Protein AF-A0A662GXI6-F1 (afdb_monomer_lite)

Radius of gyration: 17.38 Å; chains: 1; bounding box: 38×50×48 Å

Structure (mmCIF, N/CA/C/O backbone):
data_AF-A0A662GXI6-F1
#
_entry.id   AF-A0A662GXI6-F1
#
loop_
_atom_site.group_PDB
_atom_site.id
_atom_site.type_symbol
_atom_site.label_atom_id
_atom_site.label_alt_id
_atom_site.label_comp_id
_atom_site.label_asym_id
_atom_site.label_entity_id
_atom_site.label_seq_id
_atom_site.pdbx_PDB_ins_code
_atom_site.Cartn_x
_atom_site.Cartn_y
_atom_site.Cartn_z
_atom_site.occupancy
_atom_site.B_iso_or_equiv
_atom_site.auth_seq_id
_atom_site.auth_comp_id
_atom_site.auth_asym_id
_atom_site.auth_atom_id
_atom_site.pdbx_PDB_model_num
ATOM 1 N N . MET A 1 1 ? 0.742 -37.923 -9.100 1.00 36.75 1 MET A N 1
ATOM 2 C CA . MET A 1 1 ? 0.454 -36.661 -9.820 1.00 36.75 1 MET A CA 1
ATOM 3 C C . MET A 1 1 ? -1.038 -36.400 -9.732 1.00 36.75 1 MET A C 1
ATOM 5 O O . MET A 1 1 ? -1.792 -37.352 -9.875 1.00 36.75 1 MET A O 1
ATOM 9 N N . LYS A 1 2 ? -1.463 -35.164 -9.454 1.00 28.69 2 LYS A N 1
ATOM 10 C CA . LYS A 1 2 ? -2.879 -34.780 -9.460 1.00 28.69 2 LYS A CA 1
ATOM 11 C C . LYS A 1 2 ? -3.080 -33.801 -10.606 1.00 28.69 2 LYS A C 1
ATOM 13 O O . LYS A 1 2 ? -2.481 -32.731 -10.595 1.00 28.69 2 LYS A O 1
ATOM 18 N N . ILE A 1 3 ? -3.882 -34.195 -11.585 1.00 38.66 3 ILE A N 1
ATOM 19 C CA . ILE A 1 3 ? -4.388 -33.275 -12.597 1.00 38.66 3 ILE A CA 1
ATOM 20 C C . ILE A 1 3 ? -5.530 -32.513 -11.926 1.00 38.66 3 ILE A C 1
ATOM 22 O O . ILE A 1 3 ? -6.421 -33.114 -11.327 1.00 38.66 3 ILE A O 1
ATOM 26 N N . VAL A 1 4 ? -5.442 -31.192 -11.939 1.00 53.88 4 VAL A N 1
ATOM 27 C CA . VAL A 1 4 ? -6.491 -30.283 -11.478 1.00 53.88 4 VAL A CA 1
ATOM 28 C C . VAL A 1 4 ? -6.917 -29.462 -12.680 1.00 53.88 4 VAL A C 1
ATOM 30 O O . VAL A 1 4 ? -6.064 -28.961 -13.411 1.00 53.88 4 VAL A O 1
ATOM 33 N N . GLU A 1 5 ? -8.225 -29.360 -12.895 1.00 48.16 5 GLU A N 1
ATOM 34 C CA . GLU A 1 5 ? -8.786 -28.498 -13.930 1.00 48.16 5 GLU A CA 1
ATOM 35 C C . GLU A 1 5 ? -8.407 -27.043 -13.647 1.00 48.16 5 GLU A C 1
ATOM 37 O O . GLU A 1 5 ? -8.438 -26.583 -12.501 1.00 48.16 5 GLU A O 1
ATOM 42 N N . ALA A 1 6 ? -8.019 -26.321 -14.697 1.00 52.50 6 ALA A N 1
ATOM 43 C CA . ALA A 1 6 ? -7.728 -24.903 -14.596 1.00 52.50 6 ALA A CA 1
ATOM 44 C C . ALA A 1 6 ? -9.023 -24.158 -14.244 1.00 52.50 6 ALA A C 1
ATOM 46 O O . ALA A 1 6 ? -9.896 -23.970 -15.088 1.00 52.50 6 ALA A O 1
ATOM 47 N N . SER A 1 7 ? -9.161 -23.723 -12.993 1.00 48.72 7 SER A N 1
ATOM 48 C CA . SER A 1 7 ? -10.227 -22.800 -12.621 1.00 48.72 7 SER A CA 1
ATOM 49 C C . SER A 1 7 ? -9.911 -21.429 -13.216 1.00 48.72 7 SER A C 1
ATOM 51 O O . SER A 1 7 ? -8.858 -20.859 -12.913 1.00 48.72 7 SER A O 1
ATOM 53 N N . PHE A 1 8 ? -10.825 -20.882 -14.020 1.00 45.66 8 PHE A N 1
ATOM 54 C CA . PHE A 1 8 ? -10.818 -19.468 -14.398 1.00 45.66 8 PHE A CA 1
ATOM 55 C C . PHE A 1 8 ? -11.081 -18.618 -13.144 1.00 45.66 8 PHE A C 1
ATOM 57 O O . PHE A 1 8 ? -12.187 -18.156 -12.878 1.00 45.66 8 PHE A O 1
ATOM 64 N N . GLU A 1 9 ? -10.050 -18.416 -12.330 1.00 56.94 9 GLU A N 1
ATOM 65 C CA . GLU A 1 9 ? -9.987 -17.227 -11.494 1.00 56.94 9 GLU A CA 1
ATOM 66 C C . GLU A 1 9 ? -9.780 -16.061 -12.464 1.00 56.94 9 GLU A C 1
ATOM 68 O O . GLU A 1 9 ? -8.855 -16.112 -13.274 1.00 56.94 9 GLU A O 1
ATOM 73 N N . GLY A 1 10 ? -10.670 -15.063 -12.447 1.00 60.47 10 GLY A N 1
ATOM 74 C CA . GLY A 1 10 ? -10.634 -13.940 -13.390 1.00 60.47 10 GLY A CA 1
ATOM 75 C C . GLY A 1 10 ? -9.242 -13.312 -13.553 1.00 60.47 10 GLY A C 1
ATOM 76 O O . GLY A 1 10 ? -8.356 -13.478 -12.712 1.00 60.47 10 GLY A O 1
ATOM 77 N N . THR A 1 11 ? -9.037 -12.572 -14.641 1.00 73.62 11 THR A N 1
ATOM 78 C CA . THR A 1 11 ? -7.744 -11.966 -14.978 1.00 73.62 11 THR A CA 1
ATOM 79 C C . THR A 1 11 ? -7.191 -11.156 -13.803 1.00 73.62 11 THR A C 1
ATOM 81 O O . THR A 1 11 ? -7.820 -10.220 -13.304 1.00 73.62 11 THR A O 1
ATOM 84 N N . VAL A 1 12 ? -6.007 -11.550 -13.324 1.00 84.94 12 VAL A N 1
ATOM 85 C CA . VAL A 1 12 ? -5.316 -10.860 -12.231 1.00 84.94 12 VAL A CA 1
ATOM 86 C C . VAL A 1 12 ? -4.946 -9.471 -12.724 1.00 84.94 12 VAL A C 1
ATOM 88 O O . VAL A 1 12 ? -4.143 -9.330 -13.636 1.00 84.94 12 VAL A O 1
ATOM 91 N N . HIS A 1 13 ? -5.531 -8.442 -12.121 1.00 89.69 13 HIS A N 1
ATOM 92 C CA . HIS A 1 13 ? -5.307 -7.063 -12.540 1.00 89.69 13 HIS A CA 1
ATOM 93 C C . HIS A 1 13 ? -4.000 -6.505 -11.992 1.00 89.69 13 HIS A C 1
ATOM 95 O O . HIS A 1 13 ? -3.340 -5.717 -12.657 1.00 89.69 13 HIS A O 1
ATOM 101 N N . ALA A 1 14 ? -3.637 -6.886 -10.765 1.00 93.12 14 ALA A N 1
ATOM 102 C CA . ALA A 1 14 ? -2.419 -6.421 -10.115 1.00 93.12 14 ALA A CA 1
ATOM 103 C C . ALA A 1 14 ? -1.958 -7.357 -8.996 1.00 93.12 14 ALA A C 1
ATOM 105 O O . ALA A 1 14 ? -2.759 -8.077 -8.387 1.00 93.12 14 ALA A O 1
ATOM 106 N N . TYR A 1 15 ? -0.672 -7.271 -8.663 1.00 94.69 15 TYR A N 1
ATOM 107 C CA . TYR A 1 15 ? -0.141 -7.825 -7.423 1.00 94.69 15 TYR A CA 1
ATOM 108 C C . TYR A 1 15 ? 0.008 -6.762 -6.345 1.00 94.69 15 TYR A C 1
ATOM 110 O 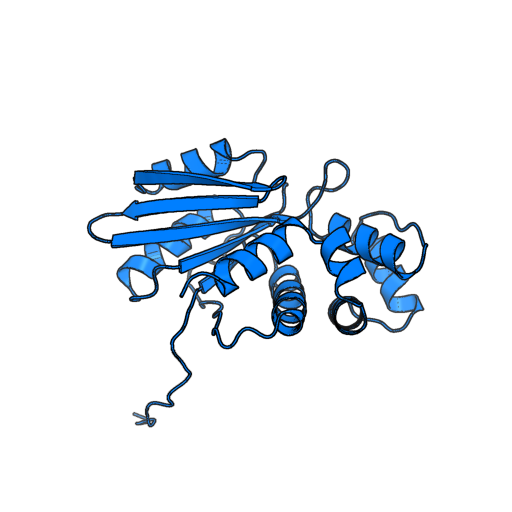O . TYR A 1 15 ? 0.593 -5.713 -6.577 1.00 94.69 15 TYR A O 1
ATOM 118 N N . MET A 1 16 ? -0.474 -7.051 -5.139 1.00 94.69 16 MET A N 1
ATOM 119 C CA . MET A 1 16 ? -0.185 -6.248 -3.958 1.00 94.69 16 MET A CA 1
ATOM 120 C C . MET A 1 16 ? 0.950 -6.879 -3.161 1.00 94.69 16 MET A C 1
ATOM 122 O O . MET A 1 16 ? 0.871 -8.030 -2.731 1.00 94.69 16 MET A O 1
ATOM 126 N N . LEU A 1 17 ? 1.976 -6.079 -2.920 1.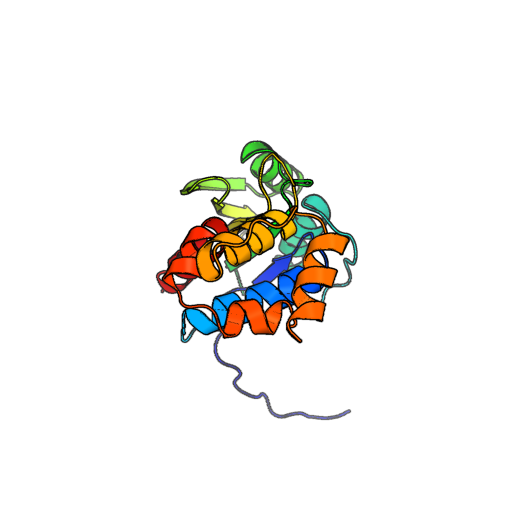00 94.75 17 LEU A N 1
ATOM 127 C CA . LEU A 1 17 ? 3.105 -6.380 -2.065 1.00 94.75 17 LEU A CA 1
ATOM 128 C C . LEU A 1 17 ? 3.077 -5.448 -0.857 1.00 94.75 17 LEU A C 1
ATOM 130 O O . LEU A 1 17 ? 2.605 -4.310 -0.931 1.00 94.75 17 LEU A O 1
ATOM 134 N N . THR A 1 18 ? 3.608 -5.924 0.264 1.00 92.94 18 THR A N 1
ATOM 135 C CA . THR A 1 18 ? 3.824 -5.071 1.426 1.00 92.94 18 THR A CA 1
ATOM 136 C C . THR A 1 18 ? 5.251 -5.185 1.923 1.00 92.94 18 THR A C 1
ATOM 138 O O . THR A 1 18 ? 5.789 -6.285 2.015 1.00 92.94 18 THR A O 1
ATOM 141 N N . GLY A 1 19 ? 5.833 -4.040 2.278 1.00 86.88 19 GLY A N 1
ATOM 142 C CA . GLY A 1 19 ? 7.075 -3.997 3.042 1.00 86.88 19 GLY A CA 1
ATOM 143 C C . GLY A 1 19 ? 6.863 -4.310 4.524 1.00 86.88 19 GLY A C 1
ATOM 144 O O . GLY A 1 19 ? 7.834 -4.364 5.263 1.00 86.88 19 GLY A O 1
ATOM 145 N N . ASN A 1 20 ? 5.623 -4.524 4.965 1.00 88.31 20 ASN A N 1
ATOM 146 C CA . ASN A 1 20 ? 5.258 -4.596 6.373 1.00 88.31 20 ASN A CA 1
ATOM 147 C C . ASN A 1 20 ? 4.788 -6.013 6.759 1.00 88.31 20 ASN A C 1
ATOM 149 O O . ASN A 1 20 ? 5.077 -7.018 6.107 1.00 88.31 20 ASN A O 1
ATOM 153 N N . GLY A 1 21 ? 4.084 -6.122 7.887 1.00 84.75 21 GLY A N 1
ATOM 154 C CA . GLY A 1 21 ? 3.592 -7.394 8.404 1.00 84.75 21 GLY A CA 1
ATOM 155 C C . GLY A 1 21 ? 2.241 -7.840 7.818 1.00 84.75 21 GLY A C 1
ATOM 156 O O . GLY A 1 21 ? 1.543 -7.090 7.140 1.00 84.75 21 GLY A O 1
ATOM 157 N N . PRO A 1 22 ? 1.763 -9.045 8.190 1.00 86.38 22 PRO A N 1
ATOM 158 C CA . PRO A 1 22 ? 0.446 -9.563 7.789 1.00 86.38 22 PRO A CA 1
ATOM 159 C C . PRO A 1 22 ? -0.763 -8.714 8.223 1.00 86.38 22 PRO A C 1
ATOM 161 O O . PRO A 1 22 ? -1.907 -9.019 7.881 1.00 86.38 22 PRO A O 1
ATOM 164 N N . ARG A 1 23 ? -0.558 -7.695 9.062 1.00 89.19 23 ARG A N 1
ATOM 165 C CA . ARG A 1 23 ? -1.615 -6.783 9.509 1.00 89.19 23 ARG A CA 1
ATOM 166 C C . ARG A 1 23 ? -2.055 -5.857 8.375 1.00 89.19 23 ARG A C 1
ATOM 168 O O . ARG A 1 23 ? -3.250 -5.779 8.109 1.00 89.19 23 ARG A O 1
ATOM 175 N N . ASP A 1 24 ? -1.106 -5.257 7.673 1.00 90.19 24 ASP A N 1
ATOM 176 C CA . ASP A 1 24 ? -1.318 -4.351 6.544 1.00 90.19 24 ASP A CA 1
ATOM 177 C C . ASP A 1 24 ? -2.098 -5.031 5.425 1.00 90.19 24 ASP A C 1
ATOM 179 O O . ASP A 1 24 ? -3.089 -4.495 4.938 1.00 90.19 24 ASP A O 1
ATOM 183 N N . ILE A 1 25 ? -1.739 -6.279 5.114 1.00 91.44 25 ILE A N 1
ATOM 184 C CA . ILE A 1 25 ? -2.477 -7.123 4.168 1.00 91.44 25 ILE A CA 1
ATOM 185 C C . ILE A 1 25 ? -3.954 -7.242 4.561 1.00 91.44 25 ILE A C 1
ATOM 187 O O . ILE A 1 25 ? -4.836 -7.078 3.721 1.00 91.44 25 ILE A O 1
ATOM 191 N N . ARG A 1 26 ? -4.242 -7.549 5.832 1.00 92.44 26 ARG A N 1
ATOM 192 C CA . ARG A 1 26 ? -5.623 -7.722 6.312 1.00 92.44 26 ARG A CA 1
ATOM 193 C C . ARG A 1 26 ? -6.409 -6.415 6.246 1.00 92.44 26 ARG A C 1
ATOM 195 O O . ARG A 1 26 ? -7.564 -6.432 5.838 1.00 92.44 26 ARG A O 1
ATOM 202 N N . ILE A 1 27 ? -5.774 -5.297 6.589 1.00 93.88 27 ILE A N 1
ATOM 203 C CA . ILE A 1 27 ? -6.365 -3.958 6.490 1.00 93.88 27 ILE A CA 1
ATOM 204 C C . ILE A 1 27 ? -6.664 -3.608 5.029 1.00 93.88 27 ILE A C 1
ATOM 206 O O . ILE A 1 27 ? -7.785 -3.215 4.713 1.00 93.88 27 ILE A O 1
ATOM 210 N N . MET A 1 28 ? -5.706 -3.823 4.128 1.00 93.56 28 MET A N 1
ATOM 211 C CA . MET A 1 28 ? -5.866 -3.549 2.702 1.00 93.56 28 MET A CA 1
ATOM 212 C C . MET A 1 28 ? -6.953 -4.393 2.046 1.00 93.56 28 MET A C 1
ATOM 214 O O . MET A 1 28 ? -7.698 -3.866 1.226 1.00 93.56 28 MET A O 1
ATOM 218 N N . LYS A 1 29 ? -7.107 -5.663 2.439 1.00 92.38 29 LYS A N 1
ATOM 219 C CA . LYS A 1 29 ? -8.217 -6.510 1.972 1.00 92.38 29 LYS A CA 1
ATOM 220 C C . LYS A 1 29 ? -9.582 -5.903 2.315 1.00 92.38 29 LYS A C 1
ATOM 222 O O . LYS A 1 29 ? -10.458 -5.841 1.456 1.00 92.38 29 LYS A O 1
ATOM 227 N N . GLU A 1 30 ? -9.756 -5.422 3.546 1.00 93.81 30 GLU A N 1
ATOM 228 C CA . GLU A 1 30 ? -11.013 -4.790 3.973 1.00 93.81 30 GLU A CA 1
ATOM 229 C C . GLU A 1 30 ? -11.209 -3.393 3.368 1.00 93.81 30 GLU A C 1
ATOM 231 O O . GLU A 1 30 ? -12.342 -2.982 3.133 1.00 93.81 30 GLU A O 1
ATOM 236 N N . LEU A 1 31 ? -10.130 -2.651 3.093 1.00 94.06 31 LEU A N 1
ATOM 237 C CA . LEU A 1 31 ? -10.221 -1.393 2.352 1.00 94.06 31 LEU A CA 1
ATOM 238 C C . LEU A 1 31 ? -10.652 -1.650 0.906 1.00 94.06 31 LEU A C 1
ATOM 240 O O . LEU A 1 31 ? -11.609 -1.036 0.448 1.00 94.06 31 LEU A O 1
ATOM 244 N N . ALA A 1 32 ? -10.003 -2.579 0.203 1.00 92.06 32 ALA A N 1
ATOM 245 C CA . ALA A 1 32 ? -10.307 -2.904 -1.187 1.00 92.06 32 ALA A CA 1
ATOM 246 C C . ALA A 1 32 ? -11.760 -3.373 -1.367 1.00 92.06 32 ALA A C 1
ATOM 248 O O . ALA A 1 32 ? -12.457 -2.879 -2.256 1.00 92.06 32 ALA A O 1
ATOM 249 N N . SER A 1 33 ? -12.272 -4.221 -0.466 1.00 89.81 33 SER A N 1
ATOM 250 C CA . SER A 1 33 ? -13.659 -4.709 -0.534 1.00 89.81 33 SER A CA 1
ATOM 251 C C . SER A 1 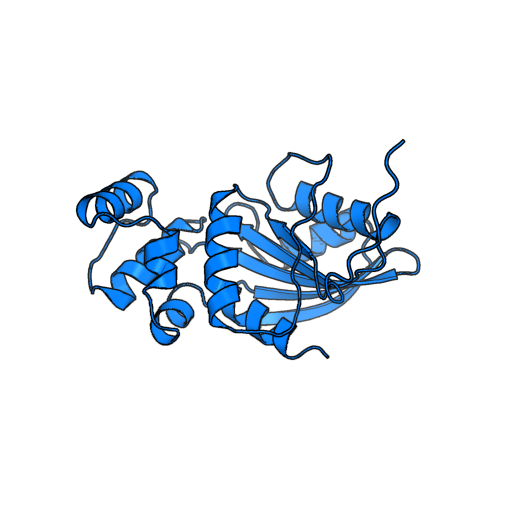33 ? -14.707 -3.586 -0.487 1.00 89.81 33 SER A C 1
ATOM 253 O O . SER A 1 33 ? -15.801 -3.728 -1.032 1.00 89.81 33 SER A O 1
ATOM 255 N N . LYS A 1 34 ? -14.378 -2.421 0.091 1.00 89.31 34 LYS A N 1
ATOM 256 C CA . LYS A 1 34 ? -15.272 -1.251 0.125 1.00 89.31 34 LYS A CA 1
ATOM 257 C C . LYS A 1 34 ? -15.398 -0.523 -1.202 1.00 89.31 34 LYS A C 1
ATOM 259 O O . LYS A 1 34 ? -16.349 0.247 -1.356 1.00 89.31 34 LYS A O 1
ATOM 264 N N . TYR A 1 35 ? -14.483 -0.743 -2.138 1.00 81.25 35 TYR A N 1
ATOM 265 C CA . TYR A 1 35 ? -14.437 -0.046 -3.423 1.00 81.25 35 TYR A CA 1
ATOM 266 C C . TYR A 1 35 ? -14.804 -0.955 -4.604 1.00 81.25 35 TYR A C 1
ATOM 268 O O . TYR A 1 35 ? -14.498 -0.582 -5.728 1.00 81.25 35 TYR A O 1
ATOM 276 N N . ASN A 1 36 ? -15.454 -2.103 -4.330 1.00 62.41 36 ASN A N 1
ATOM 277 C CA . ASN A 1 36 ? -16.100 -3.048 -5.261 1.00 62.41 36 ASN A CA 1
ATOM 278 C C . ASN A 1 36 ? -15.652 -2.916 -6.725 1.00 62.41 36 ASN A C 1
ATOM 280 O O . ASN A 1 36 ? -16.400 -2.451 -7.582 1.00 62.41 36 ASN A O 1
ATOM 284 N N . HIS A 1 37 ? -14.397 -3.265 -6.978 1.00 67.12 37 HIS A N 1
ATOM 285 C CA . HIS A 1 37 ? -13.820 -3.288 -8.310 1.00 67.12 37 HIS A CA 1
ATOM 286 C C . HIS A 1 37 ? -13.922 -4.722 -8.812 1.00 67.12 37 HIS A C 1
ATOM 288 O O . HIS A 1 37 ? -13.481 -5.639 -8.124 1.00 67.12 37 HIS A O 1
ATOM 294 N N . ASN A 1 38 ? -14.427 -4.922 -10.031 1.00 75.94 38 ASN A N 1
ATOM 295 C CA . ASN A 1 38 ? -14.426 -6.218 -10.731 1.00 75.94 38 ASN A CA 1
ATOM 296 C C . ASN A 1 38 ? -12.997 -6.704 -11.083 1.00 75.94 38 ASN A C 1
ATOM 298 O O . ASN A 1 38 ? -12.806 -7.492 -12.002 1.00 75.94 38 ASN A O 1
ATOM 302 N N . LYS A 1 39 ? -11.975 -6.194 -10.385 1.00 84.19 39 LYS A N 1
ATOM 303 C CA . LYS A 1 39 ? -10.552 -6.375 -10.650 1.00 84.19 39 LYS A CA 1
ATOM 304 C C . LYS A 1 39 ? -9.944 -7.225 -9.550 1.00 84.19 39 LYS A C 1
ATOM 306 O O . LYS A 1 39 ? -10.066 -6.905 -8.367 1.00 84.19 39 LYS A O 1
ATOM 311 N N . LEU A 1 40 ? -9.251 -8.286 -9.945 1.00 88.75 40 LEU A N 1
ATOM 312 C CA . LEU A 1 40 ? -8.623 -9.204 -9.007 1.00 88.75 40 LEU A CA 1
ATOM 313 C C . LEU A 1 40 ? -7.229 -8.702 -8.610 1.00 88.75 40 LEU A C 1
ATOM 315 O O . LEU A 1 40 ? -6.320 -8.660 -9.437 1.00 88.75 40 LEU A O 1
ATOM 319 N N . ILE A 1 41 ? -7.045 -8.357 -7.333 1.00 90.94 41 ILE A N 1
ATOM 320 C CA . ILE A 1 41 ? -5.730 -8.051 -6.750 1.00 90.94 41 ILE A CA 1
ATOM 321 C C . ILE A 1 41 ? -5.242 -9.287 -5.991 1.00 90.94 41 ILE A C 1
ATOM 323 O O . ILE A 1 41 ? -5.873 -9.716 -5.022 1.00 90.94 41 ILE A O 1
ATOM 327 N N . LYS A 1 42 ? -4.108 -9.858 -6.406 1.00 91.56 42 LYS A N 1
ATOM 328 C CA . LYS A 1 42 ? -3.497 -11.019 -5.738 1.00 91.56 42 LYS A CA 1
ATOM 329 C C . LYS A 1 42 ? -2.327 -10.598 -4.853 1.00 91.56 42 LYS A C 1
ATOM 331 O O . LYS A 1 42 ? -1.662 -9.603 -5.109 1.00 91.56 42 LYS A O 1
ATOM 336 N N . ILE A 1 43 ? -2.059 -11.377 -3.812 1.00 91.38 43 ILE A N 1
ATOM 337 C CA . ILE A 1 43 ? -0.865 -11.224 -2.973 1.00 91.38 43 ILE A CA 1
ATOM 338 C C . ILE A 1 43 ? 0.022 -12.428 -3.273 1.00 91.38 43 ILE A C 1
ATOM 340 O O . ILE A 1 43 ? -0.370 -13.545 -2.921 1.00 91.38 43 ILE A O 1
ATOM 344 N N . PRO A 1 44 ? 1.155 -12.247 -3.965 1.00 88.88 44 PRO A N 1
ATOM 345 C CA . PRO A 1 44 ? 1.997 -13.363 -4.356 1.00 88.88 44 PRO A CA 1
ATOM 346 C C . PRO A 1 44 ? 2.691 -13.967 -3.132 1.00 88.88 44 PRO A C 1
ATOM 348 O O . PRO A 1 44 ? 3.060 -13.263 -2.191 1.00 88.88 44 PRO A O 1
ATOM 351 N N . GLN A 1 45 ? 2.886 -15.284 -3.158 1.00 83.62 45 GLN A N 1
ATOM 352 C CA . GLN A 1 45 ? 3.780 -15.966 -2.228 1.00 83.62 45 GLN A CA 1
ATOM 353 C C . GLN A 1 45 ? 5.165 -16.020 -2.859 1.00 83.62 45 GLN A C 1
ATOM 355 O O . GLN A 1 45 ? 5.323 -16.551 -3.956 1.00 83.62 45 GLN A O 1
ATOM 360 N N . THR A 1 46 ? 6.161 -15.449 -2.187 1.00 80.06 46 THR A N 1
ATOM 361 C CA . THR A 1 46 ? 7.522 -15.354 -2.720 1.00 80.06 46 THR A CA 1
ATOM 362 C C . THR A 1 46 ? 8.527 -15.902 -1.707 1.00 80.06 46 THR A C 1
ATOM 364 O O . THR A 1 46 ? 8.248 -15.925 -0.503 1.00 80.06 46 THR A O 1
ATOM 367 N N . PRO A 1 47 ? 9.701 -16.380 -2.161 1.00 76.62 47 PRO A N 1
ATOM 368 C CA . PRO A 1 47 ? 10.739 -16.873 -1.255 1.00 76.62 47 PRO A CA 1
ATOM 369 C C . PRO A 1 47 ? 11.380 -15.749 -0.420 1.00 76.62 47 PRO A C 1
ATOM 371 O O . PRO A 1 47 ? 12.050 -16.028 0.572 1.00 76.62 47 PRO A O 1
ATOM 374 N N . ILE A 1 48 ? 11.172 -14.483 -0.799 1.00 82.31 48 ILE A N 1
ATOM 375 C CA . ILE A 1 48 ? 11.709 -13.308 -0.110 1.00 82.31 48 ILE A CA 1
ATOM 376 C C . ILE A 1 48 ? 10.820 -13.008 1.102 1.00 82.31 48 ILE A C 1
ATOM 378 O O . ILE A 1 48 ? 9.684 -12.565 0.958 1.00 82.31 48 ILE A O 1
ATOM 382 N N . LYS A 1 49 ? 11.341 -13.263 2.308 1.00 79.75 49 LYS A N 1
ATOM 383 C CA . LYS A 1 49 ? 10.606 -13.087 3.579 1.00 79.75 49 LYS A CA 1
ATOM 384 C C . LYS A 1 49 ? 10.942 -11.790 4.323 1.00 79.75 49 LYS A C 1
ATOM 386 O O . LYS A 1 49 ? 10.344 -11.508 5.361 1.00 79.75 49 LYS A O 1
ATOM 391 N N . GLU A 1 50 ? 11.917 -11.036 3.825 1.00 86.12 50 GLU A N 1
ATOM 392 C CA . GLU A 1 50 ? 12.370 -9.782 4.424 1.00 86.12 50 GLU A CA 1
ATOM 393 C C . GLU A 1 50 ? 11.349 -8.651 4.232 1.00 86.12 50 GLU A C 1
ATOM 395 O O . GLU A 1 50 ? 10.541 -8.664 3.304 1.00 86.12 50 GLU A O 1
ATOM 400 N N . ARG A 1 51 ? 11.400 -7.661 5.127 1.00 88.69 51 ARG A N 1
ATOM 401 C CA . ARG A 1 51 ? 10.496 -6.504 5.167 1.00 88.69 51 ARG A CA 1
ATOM 402 C C . ARG A 1 51 ? 11.208 -5.224 4.741 1.00 88.69 51 ARG A C 1
ATOM 404 O O . ARG A 1 51 ? 12.426 -5.116 4.843 1.00 88.69 51 ARG A O 1
ATOM 411 N N . GLY A 1 52 ? 10.433 -4.249 4.288 1.00 92.94 52 GLY A N 1
ATOM 412 C CA . GLY A 1 52 ? 10.897 -2.937 3.855 1.00 92.94 52 GLY A CA 1
ATOM 413 C C . GLY A 1 52 ? 10.917 -2.752 2.338 1.00 92.94 52 GLY A C 1
ATOM 414 O O . GLY A 1 52 ? 10.508 -3.615 1.557 1.00 92.94 52 GLY A O 1
ATOM 415 N N . LEU A 1 53 ? 11.392 -1.580 1.915 1.00 94.75 53 LEU A N 1
ATOM 416 C CA . LEU A 1 53 ? 11.304 -1.128 0.525 1.00 94.75 53 LEU A CA 1
ATOM 417 C C . LEU A 1 53 ? 12.178 -1.975 -0.409 1.00 94.75 53 LEU A C 1
ATOM 419 O O . LEU A 1 53 ? 11.714 -2.432 -1.451 1.00 94.75 53 LEU A O 1
ATOM 423 N N . GLN A 1 54 ? 13.427 -2.219 -0.006 1.00 95.00 54 GLN A N 1
ATOM 424 C CA . GLN A 1 54 ? 14.420 -2.946 -0.801 1.00 95.00 54 GLN A CA 1
ATOM 425 C C . GLN A 1 54 ? 13.987 -4.400 -1.088 1.00 95.00 54 GLN A C 1
ATOM 427 O O . GLN A 1 54 ? 13.922 -4.759 -2.267 1.00 95.00 54 GLN A O 1
ATOM 432 N N . PRO A 1 55 ? 13.606 -5.230 -0.089 1.00 94.38 55 PRO A N 1
ATOM 433 C CA . PRO A 1 55 ? 13.089 -6.573 -0.364 1.00 94.38 55 PRO A CA 1
ATOM 434 C C . PRO A 1 55 ? 11.823 -6.575 -1.216 1.00 94.38 55 PRO A C 1
ATOM 436 O O . PRO A 1 55 ? 11.627 -7.469 -2.043 1.00 94.38 55 PRO A O 1
ATOM 439 N N . THR A 1 56 ? 10.968 -5.562 -1.052 1.00 94.56 56 THR A N 1
ATOM 440 C CA . THR A 1 56 ? 9.726 -5.498 -1.818 1.00 94.56 56 THR A CA 1
ATOM 441 C C . THR A 1 56 ? 9.978 -5.187 -3.291 1.00 94.56 56 THR A C 1
ATOM 443 O O . THR A 1 56 ? 9.415 -5.849 -4.158 1.00 94.56 56 THR A O 1
ATOM 446 N N . ILE A 1 57 ? 10.882 -4.256 -3.601 1.00 95.62 57 ILE A N 1
ATOM 447 C CA . ILE A 1 57 ? 11.277 -3.968 -4.988 1.00 95.62 57 ILE A CA 1
ATOM 448 C C . ILE A 1 57 ? 12.027 -5.154 -5.611 1.00 95.62 57 ILE A C 1
ATOM 450 O O . ILE A 1 57 ? 11.748 -5.517 -6.753 1.00 95.62 57 ILE A O 1
ATOM 454 N N . LYS A 1 58 ? 12.883 -5.844 -4.844 1.00 94.75 58 LYS A N 1
ATOM 455 C CA . LYS A 1 58 ? 13.489 -7.116 -5.274 1.00 94.75 58 LYS A CA 1
ATOM 456 C C . LYS A 1 58 ? 12.423 -8.162 -5.623 1.00 94.75 58 LYS A C 1
ATOM 458 O O . LYS A 1 58 ? 12.586 -8.923 -6.572 1.00 94.75 58 LYS A O 1
ATOM 463 N N . THR A 1 59 ? 11.320 -8.181 -4.876 1.00 94.19 59 THR A N 1
ATOM 464 C CA . THR A 1 59 ? 10.181 -9.065 -5.148 1.00 94.19 59 THR A CA 1
ATOM 465 C C . THR A 1 59 ? 9.469 -8.698 -6.449 1.00 94.19 59 THR A C 1
ATOM 467 O O . THR A 1 59 ? 9.117 -9.601 -7.199 1.00 94.19 59 THR A O 1
ATOM 470 N N . ILE A 1 60 ? 9.309 -7.407 -6.764 1.00 95.06 60 ILE A N 1
ATOM 471 C CA . ILE A 1 60 ? 8.784 -6.966 -8.070 1.00 95.06 60 ILE A CA 1
ATOM 472 C C . ILE A 1 60 ? 9.688 -7.480 -9.194 1.00 95.06 60 ILE A C 1
ATOM 474 O O . ILE A 1 60 ? 9.196 -8.127 -10.112 1.00 95.06 60 ILE A O 1
ATOM 478 N N . ALA A 1 61 ? 11.005 -7.270 -9.085 1.00 93.50 61 ALA A N 1
ATOM 479 C CA . ALA A 1 61 ? 11.965 -7.752 -10.078 1.00 93.50 61 ALA A CA 1
ATOM 480 C C . ALA A 1 61 ? 11.884 -9.277 -10.273 1.00 93.50 61 ALA A C 1
ATOM 482 O O . ALA A 1 61 ? 11.823 -9.739 -11.405 1.00 93.50 61 ALA A O 1
ATOM 483 N N . TYR A 1 62 ? 11.800 -10.047 -9.182 1.00 92.56 62 TYR A N 1
ATOM 484 C CA . TYR A 1 62 ? 11.629 -11.503 -9.240 1.00 92.56 62 TYR A CA 1
ATOM 485 C C . TYR A 1 62 ? 10.324 -11.928 -9.928 1.00 92.56 62 TYR A C 1
ATOM 487 O O . TYR A 1 62 ? 10.302 -12.914 -10.660 1.00 92.56 62 TYR A O 1
ATOM 495 N N . LEU A 1 63 ? 9.223 -11.216 -9.672 1.00 92.38 63 LEU A N 1
ATOM 496 C CA . LEU A 1 63 ? 7.919 -11.552 -10.242 1.00 92.38 63 LEU A CA 1
ATOM 497 C C . LEU A 1 63 ? 7.863 -11.283 -11.744 1.00 92.38 63 LEU A C 1
ATOM 499 O O . LEU A 1 63 ? 7.228 -12.059 -12.451 1.00 92.38 63 LEU A O 1
ATOM 503 N N . LEU A 1 64 ? 8.538 -10.243 -12.232 1.00 90.50 64 LEU A N 1
ATOM 504 C CA . LEU A 1 64 ? 8.561 -9.917 -13.661 1.00 90.50 64 LEU A CA 1
ATOM 505 C C . LEU A 1 64 ? 9.132 -11.033 -14.527 1.00 90.50 64 LEU A C 1
ATOM 507 O O . LEU A 1 64 ? 8.647 -11.262 -15.628 1.00 90.50 64 LEU A O 1
ATOM 511 N N . ASP A 1 65 ? 10.091 -11.784 -13.996 1.00 85.06 65 ASP A N 1
ATOM 512 C CA . ASP A 1 65 ? 10.691 -12.915 -14.706 1.00 85.06 65 ASP A CA 1
ATOM 513 C C . ASP A 1 65 ? 9.796 -14.174 -14.684 1.00 85.06 65 ASP A C 1
ATOM 515 O O . ASP A 1 65 ? 10.151 -15.208 -15.255 1.00 85.06 65 ASP A O 1
ATOM 519 N N . LYS A 1 66 ? 8.664 -14.143 -13.963 1.00 86.62 66 LYS A N 1
ATOM 520 C CA . LYS A 1 66 ? 7.828 -15.322 -13.666 1.00 86.62 66 LYS A CA 1
ATOM 521 C C . LYS A 1 66 ? 6.369 -15.182 -14.074 1.00 86.62 66 LYS A C 1
ATOM 523 O O . LYS A 1 66 ? 5.694 -16.202 -14.208 1.00 86.62 66 LYS A O 1
ATOM 528 N N . VAL A 1 67 ? 5.862 -13.962 -14.217 1.00 86.00 67 VAL A N 1
ATOM 529 C CA . VAL A 1 67 ? 4.443 -13.698 -14.466 1.00 86.00 67 VAL A CA 1
ATOM 530 C C . VAL A 1 67 ? 4.258 -12.621 -15.528 1.00 86.00 67 VAL A C 1
ATOM 532 O O . VAL A 1 67 ? 5.104 -11.756 -15.708 1.00 86.00 67 VAL A O 1
ATOM 535 N N . THR A 1 68 ? 3.108 -12.635 -16.196 1.00 85.81 68 THR A N 1
ATOM 536 C CA . THR A 1 68 ? 2.737 -11.625 -17.202 1.00 85.81 68 THR A CA 1
ATOM 537 C C . THR A 1 68 ? 2.111 -10.364 -16.597 1.00 85.81 68 THR A C 1
ATOM 539 O O . THR A 1 68 ? 1.808 -9.416 -17.315 1.00 85.81 68 THR A O 1
ATOM 542 N N . ILE A 1 69 ? 1.888 -10.339 -15.279 1.00 90.31 69 ILE A N 1
ATOM 543 C CA . ILE A 1 69 ? 1.259 -9.207 -14.591 1.00 90.31 69 ILE A CA 1
ATOM 544 C C . ILE A 1 69 ? 2.274 -8.083 -14.431 1.00 90.31 69 ILE A C 1
ATOM 546 O O . ILE A 1 69 ? 3.305 -8.272 -13.794 1.00 90.31 69 ILE A O 1
ATOM 550 N N . ASN A 1 70 ? 1.945 -6.902 -14.947 1.00 92.88 70 ASN A N 1
ATOM 551 C CA . ASN A 1 70 ? 2.834 -5.742 -14.948 1.00 92.88 70 ASN A CA 1
ATOM 552 C C . ASN A 1 70 ? 2.395 -4.606 -14.004 1.00 92.88 70 ASN A C 1
ATOM 554 O O . ASN A 1 70 ? 3.073 -3.583 -13.926 1.00 92.88 70 ASN A O 1
ATOM 558 N N . LYS A 1 71 ? 1.283 -4.770 -13.275 1.00 95.00 71 LYS A N 1
ATOM 559 C CA . LYS A 1 71 ? 0.772 -3.792 -12.300 1.00 95.00 71 LYS A CA 1
ATOM 560 C C . LYS A 1 71 ? 1.047 -4.260 -10.871 1.00 95.00 71 LYS A C 1
ATOM 562 O O . LYS A 1 71 ? 0.649 -5.360 -10.475 1.00 95.00 71 LYS A O 1
ATOM 567 N N . TYR A 1 72 ? 1.669 -3.395 -10.075 1.00 96.38 72 TYR A N 1
ATOM 568 C CA . TYR A 1 72 ? 2.062 -3.673 -8.696 1.00 96.38 72 TYR A CA 1
ATOM 569 C C . TYR A 1 72 ? 1.581 -2.575 -7.748 1.00 96.38 72 TYR A C 1
ATOM 571 O O . TYR A 1 72 ? 1.797 -1.391 -7.984 1.00 96.38 72 TYR A O 1
ATOM 579 N N . ILE A 1 73 ? 0.967 -2.972 -6.638 1.00 96.25 73 ILE A N 1
ATOM 580 C CA . ILE A 1 73 ? 0.620 -2.102 -5.514 1.00 96.25 73 ILE A CA 1
ATOM 581 C C . ILE A 1 73 ? 1.623 -2.370 -4.398 1.00 96.25 73 ILE A C 1
ATOM 583 O O . ILE A 1 73 ? 1.710 -3.487 -3.897 1.00 96.25 73 ILE A O 1
ATOM 587 N N . LEU A 1 74 ? 2.346 -1.346 -3.974 1.00 96.44 74 LEU A N 1
ATOM 588 C CA . LEU A 1 74 ? 3.259 -1.379 -2.845 1.00 96.44 74 LEU A CA 1
ATOM 589 C C . LEU A 1 74 ? 2.637 -0.648 -1.657 1.00 96.44 74 LEU A C 1
ATOM 591 O O . LEU A 1 74 ? 2.433 0.562 -1.712 1.00 96.44 74 LEU A O 1
ATOM 595 N N . VAL A 1 75 ? 2.375 -1.370 -0.569 1.00 95.62 75 VAL A N 1
ATOM 596 C CA . VAL A 1 75 ? 1.950 -0.781 0.710 1.00 95.62 75 VAL A CA 1
ATOM 597 C C . VAL A 1 75 ? 3.076 -0.891 1.723 1.00 95.62 75 VAL A C 1
ATOM 599 O O . VAL A 1 75 ? 3.525 -1.994 2.044 1.00 95.62 75 VAL A O 1
ATOM 602 N N . ILE A 1 76 ? 3.547 0.245 2.221 1.00 95.25 76 ILE A N 1
ATOM 603 C CA . ILE A 1 76 ? 4.756 0.289 3.039 1.00 95.25 76 ILE A CA 1
ATOM 604 C C . ILE A 1 76 ? 4.681 1.370 4.110 1.00 95.25 76 ILE A C 1
ATOM 606 O O . ILE A 1 76 ? 4.100 2.424 3.891 1.00 95.25 76 ILE A O 1
ATOM 610 N N . ASP A 1 77 ? 5.261 1.126 5.277 1.00 94.44 77 ASP A N 1
ATOM 611 C CA . ASP A 1 77 ? 5.298 2.113 6.351 1.00 94.44 77 ASP A CA 1
ATOM 612 C C . ASP A 1 77 ? 6.293 3.245 6.045 1.00 94.44 77 ASP A C 1
ATOM 614 O O . ASP A 1 77 ? 7.340 3.045 5.420 1.00 94.44 77 ASP A O 1
ATOM 618 N N . ARG A 1 78 ? 5.980 4.458 6.516 1.00 93.50 78 ARG A N 1
ATOM 619 C CA . ARG A 1 78 ? 6.833 5.656 6.402 1.00 93.50 78 ARG A CA 1
ATOM 620 C C . ARG A 1 78 ? 8.200 5.459 7.057 1.00 93.50 78 ARG A C 1
ATOM 622 O O . ARG A 1 78 ? 9.122 6.211 6.764 1.00 93.50 78 ARG A O 1
ATOM 629 N N . GLU A 1 79 ? 8.353 4.463 7.928 1.00 91.31 79 GLU A N 1
ATOM 630 C CA . GLU A 1 79 ? 9.651 4.089 8.499 1.00 91.31 79 GLU A CA 1
ATOM 631 C C . GLU A 1 79 ? 10.643 3.580 7.446 1.00 91.31 79 GLU A C 1
ATOM 633 O O . GLU A 1 79 ? 11.850 3.687 7.640 1.00 91.31 79 GLU A O 1
ATOM 638 N N . HIS A 1 80 ? 10.144 3.075 6.318 1.00 90.25 80 HIS A N 1
ATOM 639 C CA . HIS A 1 80 ? 10.963 2.554 5.228 1.00 90.25 80 HIS A CA 1
ATOM 640 C C . HIS A 1 80 ? 11.043 3.495 4.022 1.00 90.25 80 HIS A C 1
ATOM 642 O O . HIS A 1 80 ? 11.850 3.254 3.123 1.00 90.25 80 HIS A O 1
ATOM 648 N N . VAL A 1 81 ? 10.191 4.525 3.969 1.00 90.88 81 VAL A N 1
ATOM 649 C CA . VAL A 1 81 ? 10.093 5.445 2.831 1.00 90.88 81 VAL A CA 1
ATOM 650 C C . VAL A 1 81 ? 9.879 6.872 3.313 1.00 90.88 81 VAL A C 1
ATOM 652 O O . VAL A 1 81 ? 8.778 7.268 3.707 1.00 90.88 81 VAL A O 1
ATOM 655 N N . GLU A 1 82 ? 10.939 7.670 3.239 1.00 82.12 82 GLU A N 1
ATOM 656 C CA . GLU A 1 82 ? 10.896 9.067 3.665 1.00 82.12 82 GLU A CA 1
ATOM 657 C C . GLU A 1 82 ? 10.358 9.978 2.563 1.00 82.12 82 GLU A C 1
ATOM 659 O O . GLU A 1 82 ? 9.549 10.870 2.844 1.00 82.12 82 GLU A O 1
ATOM 664 N N . SER A 1 83 ? 10.725 9.718 1.308 1.00 91.81 83 SER A N 1
ATOM 665 C CA . SER A 1 83 ? 10.314 10.516 0.156 1.00 91.81 83 SER A CA 1
ATOM 666 C C . SER A 1 83 ? 10.191 9.684 -1.124 1.00 91.81 83 SER A C 1
ATOM 668 O O . SER A 1 83 ? 10.492 8.487 -1.150 1.00 91.81 83 SER A O 1
ATOM 670 N N . VAL A 1 84 ? 9.734 10.334 -2.196 1.00 95.00 84 VAL A N 1
ATOM 671 C CA . VAL A 1 84 ? 9.633 9.712 -3.519 1.00 95.00 84 VAL A CA 1
ATOM 672 C C . VAL A 1 84 ? 11.017 9.358 -4.075 1.00 95.00 84 VAL A C 1
ATOM 674 O O . VAL A 1 84 ? 11.173 8.307 -4.694 1.00 95.00 84 VAL A O 1
ATOM 677 N N . GLU A 1 85 ? 12.047 10.147 -3.746 1.00 96.19 85 GLU A N 1
ATOM 678 C CA . GLU A 1 85 ? 13.453 9.888 -4.082 1.00 96.19 85 GLU A CA 1
ATOM 679 C C . GLU A 1 85 ? 13.914 8.540 -3.526 1.00 96.19 85 GLU A C 1
ATOM 681 O O . GLU A 1 85 ? 14.611 7.800 -4.216 1.00 96.19 85 GLU A O 1
ATOM 686 N N . THR A 1 86 ? 13.505 8.179 -2.303 1.00 94.50 86 THR A N 1
ATOM 687 C CA . THR A 1 86 ? 13.859 6.881 -1.710 1.00 94.50 86 THR A CA 1
ATOM 688 C C . THR A 1 86 ? 13.315 5.724 -2.554 1.00 94.50 86 THR A C 1
ATOM 690 O O . THR A 1 86 ? 14.035 4.754 -2.817 1.00 94.50 86 THR A O 1
ATOM 693 N N . CYS A 1 87 ? 12.065 5.834 -3.020 1.00 95.50 87 CYS A N 1
ATOM 694 C CA . CYS A 1 87 ? 11.454 4.864 -3.930 1.00 95.50 87 CYS A CA 1
ATOM 695 C C . CYS A 1 87 ? 12.169 4.835 -5.282 1.00 95.50 87 CYS A C 1
ATOM 697 O O . CYS A 1 87 ? 12.611 3.764 -5.699 1.00 95.50 87 CYS A O 1
ATOM 699 N N . ARG A 1 88 ? 12.344 5.998 -5.919 1.00 97.56 88 ARG A N 1
ATOM 700 C CA . ARG A 1 88 ? 13.004 6.151 -7.223 1.00 97.56 88 ARG A CA 1
ATOM 701 C C . ARG A 1 88 ? 14.407 5.550 -7.221 1.00 97.56 88 ARG A C 1
ATOM 703 O O . ARG A 1 88 ? 14.712 4.686 -8.036 1.00 97.56 88 ARG A O 1
ATOM 710 N N . ASN A 1 89 ? 15.236 5.938 -6.255 1.00 96.94 89 ASN A N 1
ATOM 711 C CA . ASN A 1 89 ? 16.614 5.463 -6.141 1.00 96.94 89 ASN A CA 1
ATOM 712 C C . ASN A 1 89 ? 16.668 3.957 -5.874 1.00 96.94 89 ASN A C 1
ATOM 714 O O . ASN A 1 89 ? 17.554 3.269 -6.378 1.00 96.94 89 ASN A O 1
ATOM 718 N N . THR A 1 90 ? 15.711 3.421 -5.108 1.00 96.69 90 THR A N 1
ATOM 719 C CA . THR A 1 90 ? 15.632 1.974 -4.896 1.00 96.69 90 THR A CA 1
ATOM 720 C C . THR A 1 90 ? 15.239 1.244 -6.177 1.00 96.69 90 THR A C 1
ATOM 722 O O . THR A 1 90 ? 15.863 0.240 -6.499 1.00 96.69 90 THR A O 1
ATOM 725 N N . LEU A 1 91 ? 14.265 1.744 -6.938 1.00 97.25 91 LEU A N 1
ATOM 726 C CA . LEU A 1 91 ? 13.904 1.168 -8.236 1.00 97.25 91 LEU A CA 1
ATOM 727 C C . LEU A 1 91 ? 15.113 1.157 -9.185 1.00 97.25 91 LEU A C 1
ATOM 729 O O . LEU A 1 91 ? 15.478 0.098 -9.691 1.00 97.25 91 LEU A O 1
ATOM 733 N N . ILE A 1 92 ? 15.808 2.287 -9.328 1.00 97.38 92 ILE A N 1
ATOM 734 C CA . ILE A 1 92 ? 17.009 2.397 -10.172 1.00 97.38 92 ILE A CA 1
ATOM 735 C C . ILE A 1 92 ? 18.093 1.405 -9.732 1.00 97.38 92 ILE A C 1
ATOM 737 O O . ILE A 1 92 ? 18.645 0.680 -10.559 1.00 97.38 92 ILE A O 1
ATOM 741 N N . LYS A 1 93 ? 18.355 1.290 -8.423 1.00 96.88 93 LYS A N 1
ATOM 742 C CA . LYS A 1 93 ? 19.331 0.331 -7.873 1.00 96.88 93 LYS A CA 1
ATOM 743 C C . LYS A 1 93 ? 18.994 -1.126 -8.212 1.00 96.88 93 LYS A C 1
ATOM 745 O O . LYS A 1 93 ? 19.895 -1.951 -8.333 1.00 96.88 93 LYS A O 1
ATOM 750 N N . HIS A 1 94 ? 17.711 -1.445 -8.368 1.00 95.00 94 HIS A N 1
ATOM 751 C CA . HIS A 1 94 ? 17.233 -2.765 -8.788 1.00 95.00 94 HIS A CA 1
ATOM 752 C C . HIS A 1 94 ? 17.027 -2.863 -10.305 1.00 95.00 94 HIS A C 1
ATOM 754 O O . HIS A 1 94 ? 16.322 -3.754 -10.766 1.00 95.00 94 HIS A O 1
ATOM 760 N N . GLY A 1 95 ? 17.658 -1.986 -11.091 1.00 95.00 95 GLY A N 1
ATOM 761 C CA . GLY A 1 95 ? 17.700 -2.049 -12.553 1.00 95.00 95 GLY A CA 1
ATOM 762 C C . GLY A 1 95 ? 16.381 -1.700 -13.235 1.00 95.00 95 GLY A C 1
ATOM 763 O O . GLY A 1 95 ? 16.087 -2.262 -14.288 1.00 95.00 95 GLY A O 1
ATOM 764 N N . PHE A 1 96 ? 15.574 -0.839 -12.615 1.00 96.94 96 PHE A N 1
ATOM 765 C CA . PHE A 1 96 ? 14.417 -0.227 -13.257 1.00 96.94 96 PHE A CA 1
ATOM 766 C C . PHE A 1 96 ? 14.795 1.132 -13.848 1.00 96.94 96 PHE A C 1
ATOM 768 O O . PHE A 1 96 ? 15.341 1.991 -13.158 1.00 96.94 96 PHE A O 1
ATOM 775 N N . GLU A 1 97 ? 14.447 1.344 -15.109 1.00 97.38 97 GLU A N 1
ATOM 776 C CA . GLU A 1 97 ? 14.442 2.650 -15.758 1.00 97.38 97 GLU A CA 1
ATOM 777 C C . GLU A 1 97 ? 13.091 3.324 -15.490 1.00 97.38 97 GLU A C 1
ATOM 779 O O . GLU A 1 97 ? 12.046 2.737 -15.766 1.00 97.38 97 GLU A O 1
ATOM 784 N N . ILE A 1 98 ? 13.084 4.537 -14.935 1.00 97.94 98 ILE A N 1
ATOM 785 C CA . ILE A 1 98 ? 11.843 5.275 -14.665 1.00 97.94 98 ILE A CA 1
ATOM 786 C C . ILE A 1 98 ? 11.459 6.075 -15.910 1.00 97.94 98 ILE A C 1
ATOM 788 O O . ILE A 1 98 ? 12.170 6.996 -16.295 1.00 97.94 98 ILE A O 1
ATOM 792 N N . VAL A 1 99 ? 10.325 5.722 -16.514 1.00 97.62 99 VAL A N 1
ATOM 793 C CA . VAL A 1 99 ? 9.762 6.389 -17.699 1.00 97.62 99 VAL A CA 1
ATOM 794 C C . VAL A 1 99 ? 8.864 7.552 -17.288 1.00 97.62 99 VAL A C 1
ATOM 796 O O . VAL A 1 99 ? 8.875 8.605 -17.915 1.00 97.62 99 VAL A O 1
ATOM 799 N N . GLU A 1 100 ? 8.078 7.359 -16.231 1.00 97.44 100 GLU A N 1
ATOM 800 C CA . GLU A 1 100 ? 7.167 8.367 -15.699 1.00 97.44 100 GLU A CA 1
ATOM 801 C C . GLU A 1 100 ? 7.106 8.251 -14.180 1.00 97.44 100 GLU A C 1
ATOM 803 O O . GLU A 1 100 ? 7.106 7.149 -13.623 1.00 97.44 100 GLU A O 1
ATOM 808 N N . GLU A 1 101 ? 7.002 9.394 -13.516 1.00 97.50 101 GLU A N 1
ATOM 809 C CA . GLU A 1 101 ? 6.733 9.478 -12.092 1.00 97.50 101 GLU A CA 1
ATOM 810 C C . GLU A 1 101 ? 5.659 10.532 -11.832 1.00 97.50 101 GLU A C 1
ATOM 812 O O . GLU A 1 101 ? 5.783 11.685 -12.248 1.00 97.50 101 GLU A O 1
ATOM 817 N N . THR A 1 102 ? 4.616 10.148 -11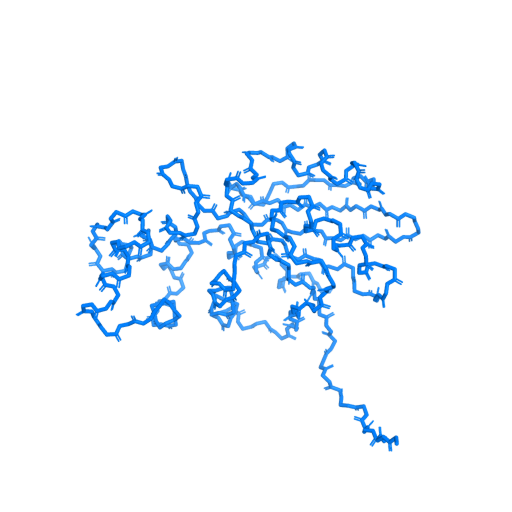.100 1.00 96.75 102 THR A N 1
ATOM 818 C CA . THR A 1 102 ? 3.489 11.029 -10.797 1.00 96.75 102 THR A CA 1
ATOM 819 C C . THR A 1 102 ? 3.156 10.983 -9.313 1.00 96.75 102 THR A C 1
ATOM 821 O O . THR A 1 102 ? 2.996 9.916 -8.713 1.00 96.75 102 THR A O 1
ATOM 824 N N . SER A 1 103 ? 2.975 12.156 -8.707 1.00 95.69 103 SER A N 1
ATOM 825 C CA . SER A 1 103 ? 2.376 12.251 -7.377 1.00 95.69 103 SER A CA 1
ATOM 826 C C . SER A 1 103 ? 0.872 12.014 -7.471 1.00 95.69 103 SER A C 1
ATOM 828 O O . SER A 1 103 ? 0.157 12.750 -8.149 1.00 95.69 103 SER A O 1
ATOM 830 N N . LEU A 1 104 ? 0.373 11.004 -6.760 1.00 93.88 104 LEU A N 1
ATOM 831 C CA . LEU A 1 104 ? -1.064 10.750 -6.640 1.00 93.88 104 LEU A CA 1
ATOM 832 C C . LEU A 1 104 ? -1.680 11.500 -5.450 1.00 93.88 104 LEU A C 1
ATOM 834 O O . LEU A 1 104 ? -2.898 11.512 -5.285 1.00 93.88 104 LEU A O 1
ATOM 838 N N . GLY A 1 105 ? -0.853 12.123 -4.613 1.00 90.19 105 GLY A N 1
ATOM 839 C CA . GLY A 1 105 ? -1.248 12.773 -3.372 1.00 90.19 105 GLY A CA 1
ATOM 840 C C . GLY A 1 105 ? -0.141 12.679 -2.326 1.00 90.19 105 GLY A C 1
ATOM 841 O O . GLY A 1 105 ? 0.941 12.145 -2.576 1.00 90.19 105 GLY A O 1
ATOM 842 N N . GLU A 1 106 ? -0.406 13.190 -1.127 1.00 87.31 106 GLU A N 1
ATOM 843 C CA . GLU A 1 106 ? 0.585 13.197 -0.051 1.00 87.31 106 GLU A CA 1
ATOM 844 C C . GLU A 1 106 ? 1.013 11.767 0.324 1.00 87.31 106 GLU A C 1
ATOM 846 O O . GLU A 1 106 ? 0.228 11.012 0.894 1.00 87.31 106 GLU A O 1
ATOM 851 N N . LYS A 1 107 ? 2.277 11.417 0.049 1.00 92.56 107 LYS A N 1
ATOM 852 C CA . LYS A 1 107 ? 2.860 10.083 0.293 1.00 92.56 107 LYS A CA 1
ATOM 853 C C . LYS A 1 107 ? 2.166 8.939 -0.470 1.00 92.56 107 LYS A C 1
ATOM 855 O O . LYS A 1 107 ? 2.081 7.808 0.014 1.00 92.56 107 LYS A O 1
ATOM 860 N N . SER A 1 108 ? 1.682 9.239 -1.672 1.00 96.00 108 SER A N 1
ATOM 861 C CA . SER A 1 108 ? 1.240 8.243 -2.646 1.00 96.00 108 SER A CA 1
ATOM 862 C C . SER A 1 108 ? 1.783 8.579 -4.027 1.00 96.00 108 SER A C 1
ATOM 864 O O . SER A 1 108 ? 1.602 9.708 -4.487 1.00 96.00 108 SER A O 1
ATOM 866 N N . TRP A 1 109 ? 2.399 7.610 -4.694 1.00 97.44 109 TRP A N 1
ATOM 867 C CA . TRP A 1 109 ? 3.092 7.832 -5.964 1.00 97.44 109 TRP A CA 1
ATOM 868 C C . TRP A 1 109 ? 2.763 6.749 -6.978 1.00 97.44 109 TRP A C 1
ATOM 870 O O . TRP A 1 109 ? 2.402 5.628 -6.615 1.00 97.44 109 TRP A O 1
ATOM 880 N N . TYR A 1 110 ? 2.917 7.103 -8.242 1.00 97.75 110 TYR A N 1
ATOM 881 C CA . TYR A 1 110 ? 2.861 6.206 -9.378 1.00 97.75 110 TYR A CA 1
ATOM 882 C C . TYR A 1 110 ? 4.188 6.276 -10.126 1.00 97.75 110 TYR A C 1
ATOM 884 O O . TYR A 1 110 ? 4.718 7.364 -10.347 1.00 97.75 110 TYR A O 1
ATOM 892 N N . PHE A 1 111 ? 4.699 5.113 -10.510 1.00 98.06 111 PHE A N 1
ATOM 893 C CA . PHE A 1 111 ? 5.860 4.975 -11.372 1.00 98.06 111 PHE A CA 1
ATOM 894 C C . PHE A 1 111 ? 5.489 4.114 -12.571 1.00 98.06 111 PHE A C 1
ATOM 896 O O . PHE A 1 111 ? 5.060 2.967 -12.409 1.00 98.06 111 PHE A O 1
ATOM 903 N N . LYS A 1 112 ? 5.730 4.644 -13.764 1.00 97.75 112 LYS A N 1
ATOM 904 C CA . LYS A 1 112 ? 5.873 3.845 -14.974 1.00 97.75 112 LYS A CA 1
ATOM 905 C C . LYS A 1 112 ? 7.352 3.532 -15.133 1.00 97.75 112 LYS A C 1
ATOM 907 O O . LYS A 1 112 ? 8.168 4.450 -15.212 1.00 97.75 112 LYS A O 1
ATOM 912 N N . ALA A 1 113 ? 7.712 2.257 -15.155 1.00 97.44 113 ALA A N 1
ATOM 913 C CA . ALA A 1 113 ? 9.106 1.844 -15.230 1.00 97.44 113 ALA A CA 1
ATOM 914 C C . ALA A 1 113 ? 9.319 0.733 -16.256 1.00 97.44 113 ALA A C 1
ATOM 916 O O . ALA A 1 113 ? 8.387 0.022 -16.627 1.00 97.44 113 ALA A O 1
ATOM 917 N N . ARG A 1 114 ? 10.561 0.572 -16.701 1.00 96.06 114 ARG A N 1
ATOM 918 C CA . ARG A 1 114 ? 10.996 -0.513 -17.576 1.00 96.06 114 ARG A CA 1
ATOM 919 C C . ARG A 1 114 ? 12.102 -1.312 -16.918 1.00 96.06 114 ARG A C 1
ATOM 921 O O . ARG A 1 114 ? 12.959 -0.760 -16.233 1.00 96.06 114 ARG A O 1
ATOM 928 N N . ARG A 1 115 ? 12.085 -2.623 -17.125 1.00 93.62 115 ARG A N 1
ATOM 929 C CA . ARG A 1 115 ? 13.185 -3.517 -16.758 1.00 93.62 115 ARG A CA 1
ATOM 930 C C . ARG A 1 115 ? 13.319 -4.577 -17.839 1.00 93.62 115 ARG A C 1
ATOM 932 O O . ARG A 1 115 ? 12.400 -5.366 -18.060 1.00 93.62 115 ARG A O 1
ATOM 939 N N . GLY A 1 116 ? 14.456 -4.568 -18.533 1.00 86.81 116 GLY A N 1
ATOM 940 C CA . GLY A 1 116 ? 14.610 -5.336 -19.768 1.00 86.81 116 GLY A CA 1
ATOM 941 C C . GLY A 1 116 ? 13.550 -4.922 -20.795 1.00 86.81 116 GLY A C 1
ATOM 942 O O . GLY A 1 116 ? 13.289 -3.736 -20.969 1.00 86.81 116 GLY A O 1
ATOM 943 N N . GLY A 1 117 ? 12.902 -5.895 -21.437 1.00 86.06 117 GLY A N 1
ATOM 944 C CA . GLY A 1 117 ? 11.818 -5.646 -22.397 1.00 86.06 117 GLY A CA 1
ATOM 945 C C . GLY A 1 117 ? 10.433 -5.408 -21.780 1.00 86.06 117 GLY A C 1
ATOM 946 O O . GLY A 1 117 ? 9.467 -5.280 -22.526 1.00 86.06 117 GLY A O 1
ATOM 947 N N . SER A 1 118 ? 10.305 -5.386 -20.448 1.00 90.00 118 SER A N 1
ATOM 948 C CA . SER A 1 118 ? 9.004 -5.292 -19.772 1.00 90.00 118 SER A CA 1
ATOM 949 C C . SER A 1 118 ? 8.724 -3.885 -19.258 1.00 90.00 118 SER A C 1
ATOM 951 O O . SER A 1 118 ? 9.522 -3.321 -18.507 1.00 90.00 118 SER A O 1
ATOM 953 N N . GLU A 1 119 ? 7.559 -3.347 -19.617 1.00 95.19 119 GLU A N 1
ATOM 954 C CA . GLU A 1 119 ? 6.999 -2.117 -19.055 1.00 95.19 119 GLU A CA 1
ATOM 955 C C . GLU A 1 119 ? 6.055 -2.445 -17.894 1.00 95.19 119 GLU A C 1
ATOM 957 O O . GLU A 1 119 ? 5.214 -3.341 -18.000 1.00 95.19 119 GLU A O 1
ATOM 962 N N . ILE A 1 120 ? 6.206 -1.722 -16.784 1.00 96.19 120 ILE A N 1
ATOM 963 C CA . ILE A 1 120 ? 5.518 -1.984 -15.524 1.00 96.19 120 ILE A CA 1
ATOM 964 C C . ILE A 1 120 ? 4.964 -0.711 -14.890 1.00 96.19 120 ILE A C 1
ATOM 966 O O . ILE A 1 120 ? 5.480 0.391 -15.084 1.00 96.19 120 ILE A O 1
ATOM 970 N N . HIS A 1 121 ? 3.945 -0.900 -14.061 1.00 97.00 121 HIS A N 1
ATOM 971 C CA . HIS A 1 121 ? 3.249 0.148 -13.331 1.00 97.00 121 HIS A CA 1
ATOM 972 C C . HIS A 1 121 ? 3.318 -0.150 -11.834 1.00 97.00 121 HIS A C 1
ATOM 974 O O . HIS A 1 121 ? 2.842 -1.194 -11.381 1.00 97.00 121 HIS A O 1
ATOM 980 N N . ILE A 1 122 ? 3.899 0.760 -11.056 1.00 97.75 122 ILE A N 1
ATOM 981 C CA . ILE A 1 122 ? 4.051 0.616 -9.606 1.00 97.75 122 ILE A CA 1
ATOM 982 C C . ILE A 1 122 ? 3.309 1.750 -8.907 1.00 97.75 122 ILE A C 1
ATOM 984 O O . ILE A 1 122 ? 3.665 2.917 -9.042 1.00 97.75 122 ILE A O 1
ATOM 988 N N . TYR A 1 123 ? 2.321 1.395 -8.094 1.00 97.31 123 TYR A N 1
ATOM 989 C CA . TYR A 1 123 ? 1.586 2.319 -7.239 1.00 97.31 123 TYR A CA 1
ATOM 990 C C . TYR A 1 123 ? 2.074 2.150 -5.806 1.00 97.31 123 TYR A C 1
ATOM 992 O O . TYR A 1 123 ? 1.985 1.058 -5.251 1.00 97.31 123 TYR A O 1
ATOM 1000 N N . VAL A 1 124 ? 2.564 3.214 -5.182 1.00 97.25 124 VAL A N 1
ATOM 1001 C CA . VAL A 1 124 ? 3.130 3.178 -3.828 1.00 97.25 124 VAL A CA 1
ATOM 1002 C C . VAL A 1 124 ? 2.237 3.947 -2.862 1.00 97.25 124 VAL A C 1
ATOM 1004 O O . VAL A 1 124 ? 2.060 5.150 -3.030 1.00 97.25 124 VAL A O 1
ATOM 1007 N N . ALA A 1 125 ? 1.690 3.271 -1.848 1.00 96.38 125 ALA A N 1
ATOM 1008 C CA . ALA A 1 125 ? 0.979 3.879 -0.721 1.00 96.38 125 ALA A CA 1
ATOM 1009 C C . ALA A 1 125 ? 1.836 3.775 0.531 1.00 96.38 125 ALA A C 1
ATOM 1011 O O . ALA A 1 125 ? 2.166 2.672 0.978 1.00 96.38 125 ALA A O 1
ATOM 1012 N N . VAL A 1 126 ? 2.136 4.925 1.129 1.00 96.31 126 VAL A N 1
ATOM 1013 C CA . VAL A 1 126 ? 2.868 4.965 2.388 1.00 96.31 126 VAL A CA 1
ATOM 1014 C C . VAL A 1 126 ? 1.905 5.097 3.565 1.00 96.31 126 VAL A C 1
ATOM 1016 O O . VAL A 1 126 ? 1.080 6.012 3.626 1.00 96.31 126 VAL A O 1
ATOM 1019 N N . SER A 1 127 ? 2.030 4.177 4.515 1.00 94.81 127 SER A N 1
ATOM 1020 C CA . SER A 1 127 ? 1.331 4.175 5.796 1.00 94.81 127 SER A CA 1
ATOM 1021 C C . SER A 1 127 ? 2.041 5.040 6.832 1.00 94.81 127 SER A C 1
ATOM 1023 O O . SER A 1 127 ? 3.262 5.173 6.844 1.00 94.81 127 SER A O 1
ATOM 1025 N N . GLY A 1 128 ? 1.265 5.618 7.745 1.00 93.12 128 GLY A N 1
ATOM 1026 C CA . GLY A 1 128 ? 1.776 6.434 8.838 1.00 93.12 128 GLY A CA 1
ATOM 1027 C C . GLY A 1 128 ? 1.664 7.943 8.637 1.00 93.12 128 GLY A C 1
ATOM 1028 O O . GLY A 1 128 ? 1.099 8.469 7.680 1.00 93.12 128 GLY A O 1
ATOM 1029 N N . CYS A 1 129 ? 2.178 8.662 9.624 1.00 89.56 129 CYS A N 1
ATOM 1030 C CA . CYS A 1 129 ? 2.272 10.113 9.682 1.00 89.56 129 CYS A CA 1
ATOM 1031 C C . CYS A 1 129 ? 3.546 10.514 10.434 1.00 89.56 129 CYS A C 1
ATOM 1033 O O . CYS A 1 129 ? 4.296 9.663 10.901 1.00 89.56 129 CYS A O 1
ATOM 1035 N N . GLU A 1 130 ? 3.800 11.811 10.584 1.00 87.19 130 GLU A N 1
ATOM 1036 C CA . GLU A 1 130 ? 5.013 12.302 11.256 1.00 87.19 130 GLU A CA 1
ATOM 1037 C C . GLU A 1 130 ? 5.150 11.810 12.698 1.00 87.19 130 GLU A C 1
ATOM 1039 O O . GLU A 1 130 ? 6.234 11.426 13.120 1.00 87.19 130 GLU A O 1
ATOM 1044 N N . ARG A 1 131 ? 4.035 11.757 13.435 1.00 86.56 131 ARG A N 1
ATOM 1045 C CA . ARG A 1 131 ? 4.016 11.338 14.846 1.00 86.56 131 ARG A CA 1
ATOM 1046 C C . ARG A 1 131 ? 4.097 9.825 15.047 1.00 86.56 131 ARG A C 1
ATOM 1048 O O . ARG A 1 131 ? 4.367 9.387 16.157 1.00 86.56 131 ARG A O 1
ATOM 1055 N N . GLN A 1 132 ? 3.799 9.043 14.011 1.00 93.25 132 GLN A N 1
ATOM 1056 C CA . GLN A 1 132 ? 3.890 7.586 14.028 1.00 93.25 132 GLN A CA 1
ATOM 1057 C C . GLN A 1 132 ? 4.052 7.090 12.596 1.00 93.25 132 GLN A C 1
ATOM 1059 O O . GLN A 1 132 ? 3.111 7.159 11.802 1.00 93.25 132 GLN A O 1
ATOM 1064 N N . LYS A 1 133 ? 5.230 6.552 12.281 1.00 93.12 133 LYS A N 1
ATOM 1065 C CA . LYS A 1 133 ? 5.635 6.180 10.920 1.00 93.12 133 LYS A CA 1
ATOM 1066 C C . LYS A 1 133 ? 5.033 4.855 10.411 1.00 93.12 133 LYS A C 1
ATOM 1068 O O . LYS A 1 133 ? 5.534 4.317 9.434 1.00 93.12 133 LYS A O 1
ATOM 1073 N N . SER A 1 134 ? 3.966 4.360 11.038 1.00 93.19 134 SER A N 1
ATOM 1074 C CA . SER A 1 134 ? 3.321 3.079 10.730 1.00 93.19 134 SER A CA 1
ATOM 1075 C C . SER A 1 134 ? 1.798 3.190 10.632 1.00 93.19 134 SER A C 1
ATOM 1077 O O . SER A 1 134 ? 1.200 4.198 11.036 1.00 93.19 134 SER A O 1
ATOM 1079 N N . ILE A 1 135 ? 1.148 2.132 10.140 1.00 94.25 135 ILE A N 1
ATOM 1080 C CA . ILE A 1 135 ? -0.309 2.059 9.932 1.00 94.25 135 ILE A CA 1
ATOM 1081 C C . ILE A 1 135 ? -1.159 2.357 11.185 1.00 94.25 135 ILE A C 1
ATOM 1083 O O . ILE A 1 135 ? -2.327 2.746 11.082 1.00 94.25 135 ILE A O 1
ATOM 1087 N N . GLU A 1 136 ? -0.587 2.245 12.388 1.00 96.00 136 GLU A N 1
ATOM 1088 C CA . GLU A 1 136 ? -1.199 2.690 13.643 1.00 96.00 136 GLU A CA 1
ATOM 1089 C C . GLU A 1 136 ? -1.658 4.155 13.588 1.00 96.00 136 GLU A C 1
ATOM 1091 O O . GLU A 1 136 ? -2.721 4.469 14.132 1.00 96.00 136 GLU A O 1
ATOM 1096 N N . CYS A 1 137 ? -0.939 5.043 12.887 1.00 96.06 137 CYS A N 1
ATOM 1097 C CA . CYS A 1 137 ? -1.402 6.422 12.718 1.00 96.06 137 CYS A CA 1
ATOM 1098 C C . CYS A 1 137 ? -2.732 6.487 11.960 1.00 96.06 137 CYS A C 1
ATOM 1100 O O . CYS A 1 137 ? -3.650 7.207 12.361 1.00 96.06 137 CYS A O 1
ATOM 1102 N N . ASN A 1 138 ? -2.861 5.716 10.879 1.00 96.56 138 ASN A N 1
ATOM 1103 C CA . ASN A 1 138 ? -4.080 5.666 10.078 1.00 96.56 138 ASN A CA 1
ATOM 1104 C C . ASN A 1 138 ? -5.248 5.090 10.890 1.00 96.56 138 ASN A C 1
ATOM 1106 O O . ASN A 1 138 ? -6.352 5.632 10.855 1.00 96.56 138 ASN A O 1
ATOM 1110 N N . ILE A 1 139 ? -5.006 4.053 11.695 1.00 97.00 139 ILE A N 1
ATOM 1111 C CA . ILE A 1 139 ? -6.037 3.484 12.574 1.00 97.00 139 ILE A CA 1
ATOM 1112 C C . ILE A 1 139 ? -6.478 4.493 13.644 1.00 97.00 139 ILE A C 1
ATOM 1114 O O . ILE A 1 139 ? -7.678 4.663 13.853 1.00 97.00 139 ILE A O 1
ATOM 1118 N N . ALA A 1 140 ? -5.549 5.202 14.289 1.00 97.50 140 ALA A N 1
ATOM 1119 C CA . ALA A 1 140 ? -5.892 6.241 15.261 1.00 97.50 140 ALA A CA 1
ATOM 1120 C C . ALA A 1 140 ? -6.713 7.377 14.621 1.00 97.50 140 ALA A C 1
ATOM 1122 O O . ALA A 1 140 ? -7.721 7.810 15.186 1.00 97.50 140 ALA A O 1
ATOM 1123 N N . LYS A 1 141 ? -6.347 7.806 13.401 1.00 97.12 141 LYS A N 1
ATOM 1124 C CA . LYS A 1 141 ? -7.141 8.758 12.605 1.00 97.12 141 LYS A CA 1
ATOM 1125 C C . LYS A 1 141 ? -8.543 8.220 12.308 1.00 97.12 141 LYS A C 1
ATOM 1127 O O . LYS A 1 141 ? -9.503 8.983 12.390 1.00 97.12 141 LYS A O 1
ATOM 1132 N N . LEU A 1 142 ? -8.682 6.928 12.002 1.00 97.62 142 LEU A N 1
ATOM 1133 C CA . LEU A 1 142 ? -9.980 6.298 11.751 1.00 97.62 142 LEU A CA 1
ATOM 1134 C C . LEU A 1 142 ? -10.860 6.292 13.004 1.00 97.62 142 LEU A C 1
ATOM 1136 O O . LEU A 1 142 ? -12.034 6.653 12.918 1.00 97.62 142 LEU A O 1
ATOM 1140 N N . ILE A 1 143 ? -10.291 5.924 14.156 1.00 97.56 143 ILE A N 1
ATOM 1141 C CA . ILE A 1 143 ? -10.994 5.932 15.444 1.00 97.56 143 ILE A CA 1
ATOM 1142 C C . ILE A 1 143 ? -11.502 7.342 15.749 1.00 97.56 143 ILE A C 1
ATOM 1144 O O . ILE A 1 143 ? -12.702 7.517 15.954 1.00 97.56 143 ILE A O 1
ATOM 1148 N N . LYS A 1 144 ? -10.631 8.354 15.659 1.00 97.56 144 LYS A N 1
ATOM 1149 C CA . LYS A 1 144 ? -11.019 9.756 15.858 1.00 97.56 144 LYS A CA 1
ATOM 1150 C C . LYS A 1 144 ? -12.089 10.199 14.870 1.00 97.56 144 LYS A C 1
ATOM 1152 O O . LYS A 1 144 ? -13.065 10.826 15.262 1.00 97.56 144 LYS A O 1
ATOM 1157 N N . SER A 1 145 ? -11.930 9.864 13.590 1.00 97.19 145 SER A N 1
ATOM 1158 C CA . SER A 1 145 ? -12.871 10.287 12.554 1.00 97.19 145 SER A CA 1
ATOM 1159 C C . SER A 1 145 ? -14.262 9.692 12.755 1.00 97.19 145 SER A C 1
ATOM 1161 O O . SER A 1 145 ? -15.243 10.383 12.496 1.00 97.19 145 SER A O 1
ATOM 1163 N N . ARG A 1 146 ? -14.349 8.425 13.175 1.00 96.38 146 ARG A N 1
ATOM 1164 C CA . ARG A 1 146 ? -15.615 7.694 13.287 1.00 96.38 146 ARG A CA 1
ATOM 1165 C C . ARG A 1 146 ? -16.281 7.822 14.656 1.00 96.38 146 ARG A C 1
ATOM 1167 O O . ARG A 1 146 ? -17.500 7.917 14.710 1.00 96.38 146 ARG A O 1
ATOM 1174 N N . TYR A 1 147 ? -15.504 7.760 15.733 1.00 96.19 147 TYR A N 1
ATOM 1175 C CA . TYR A 1 147 ? -16.011 7.708 17.109 1.00 96.19 147 TYR A CA 1
ATOM 1176 C C . TYR A 1 147 ? -15.772 9.010 17.881 1.00 96.19 147 TYR A C 1
ATOM 1178 O O . TYR A 1 147 ? -16.225 9.128 19.011 1.00 96.19 147 TYR A O 1
ATOM 1186 N N . GLY A 1 148 ? -15.038 9.975 17.316 1.00 96.56 148 GLY A N 1
ATOM 1187 C CA . GLY A 1 148 ? -14.656 11.210 18.012 1.00 96.56 148 GLY A CA 1
ATOM 1188 C C . GLY A 1 148 ? -13.560 11.024 19.069 1.00 96.56 148 GLY A C 1
ATOM 1189 O O . GLY A 1 148 ? -13.086 12.001 19.641 1.00 96.56 148 GLY A O 1
ATOM 1190 N N . GLU A 1 149 ? -13.112 9.791 19.311 1.00 96.81 149 GLU A N 1
ATOM 1191 C CA . GLU A 1 149 ? -12.162 9.461 20.373 1.00 96.81 149 GLU A CA 1
ATOM 1192 C C . GLU A 1 149 ? -10.707 9.664 19.938 1.00 96.81 149 GLU A C 1
ATOM 1194 O O . GLU A 1 149 ? -10.282 9.216 18.870 1.00 96.81 149 GLU A O 1
ATOM 1199 N N . GLN A 1 150 ? -9.907 10.306 20.791 1.00 96.00 150 GLN A N 1
ATOM 1200 C CA . GLN A 1 150 ? -8.472 10.449 20.559 1.00 96.00 150 GLN A CA 1
ATOM 1201 C C . GLN A 1 150 ? -7.714 9.280 21.185 1.00 96.00 150 GLN A C 1
ATOM 1203 O O . GLN A 1 150 ? -7.689 9.114 22.400 1.00 96.00 150 GLN A O 1
ATOM 1208 N N . VAL A 1 151 ? -7.066 8.486 20.336 1.00 96.06 151 VAL A N 1
ATOM 1209 C CA . VAL A 1 151 ? -6.256 7.334 20.738 1.00 96.06 151 VAL A CA 1
ATOM 1210 C C . VAL A 1 151 ? -4.816 7.587 20.317 1.00 96.06 151 VAL A C 1
ATOM 1212 O O . VAL A 1 151 ? -4.565 8.018 19.189 1.00 96.06 151 VAL A O 1
ATOM 1215 N N . LYS A 1 152 ? -3.859 7.325 21.213 1.00 96.25 152 LYS A N 1
ATOM 1216 C CA . LYS A 1 152 ? -2.433 7.403 20.877 1.00 96.25 152 LYS A CA 1
ATOM 1217 C C . LYS A 1 152 ? -2.127 6.406 19.744 1.00 96.25 152 LYS A C 1
ATOM 1219 O O . LYS A 1 152 ? -2.573 5.258 19.832 1.00 96.25 152 LYS A O 1
ATOM 1224 N N . PRO A 1 153 ? -1.405 6.812 18.682 1.00 95.25 153 PRO A N 1
ATOM 1225 C CA . PRO A 1 153 ? -1.134 5.967 17.521 1.00 95.25 153 PRO A CA 1
ATOM 1226 C C . PRO A 1 153 ? -0.034 4.941 17.821 1.00 95.25 153 PRO A C 1
ATOM 1228 O O . PRO A 1 153 ? 0.990 4.904 17.159 1.00 95.25 153 PRO A O 1
ATOM 1231 N N . ASP A 1 154 ? -0.228 4.108 18.838 1.00 94.50 154 ASP A N 1
ATOM 1232 C CA . ASP A 1 154 ? 0.667 3.008 19.171 1.00 94.50 154 ASP A CA 1
ATOM 1233 C C . ASP A 1 154 ? -0.110 1.695 19.276 1.00 94.50 154 ASP A C 1
ATOM 1235 O O . ASP A 1 154 ? -1.319 1.648 19.538 1.00 94.50 154 ASP A O 1
ATOM 1239 N N . LYS A 1 155 ? 0.612 0.597 19.064 1.00 92.38 155 LYS A N 1
ATOM 1240 C CA . LYS A 1 155 ? 0.036 -0.742 18.964 1.00 92.38 155 LYS A CA 1
ATOM 1241 C C . LYS A 1 155 ? -0.737 -1.151 20.218 1.00 92.38 155 LYS A C 1
ATOM 1243 O O . LYS A 1 155 ? -1.795 -1.769 20.097 1.00 92.38 155 LYS A O 1
ATOM 1248 N N . ASN A 1 156 ? -0.230 -0.825 21.406 1.00 95.75 156 ASN A N 1
ATOM 1249 C CA . ASN A 1 156 ? -0.815 -1.272 22.668 1.00 95.75 156 ASN A CA 1
ATOM 1250 C C . ASN A 1 156 ? -2.096 -0.504 22.983 1.00 95.75 156 ASN A C 1
ATOM 1252 O O . ASN A 1 156 ? -3.106 -1.119 23.335 1.00 95.75 156 ASN A O 1
ATOM 1256 N N . THR A 1 157 ? -2.082 0.814 22.793 1.00 96.75 157 THR A N 1
ATOM 1257 C CA . THR A 1 157 ? -3.254 1.663 23.017 1.00 96.75 157 THR A CA 1
ATOM 1258 C C . THR A 1 157 ? -4.372 1.321 22.034 1.00 96.75 157 THR A C 1
ATOM 1260 O O . THR A 1 157 ? -5.503 1.083 22.460 1.00 96.75 157 THR A O 1
ATOM 1263 N N . ILE A 1 158 ? -4.062 1.177 20.741 1.00 96.69 158 ILE A N 1
ATOM 1264 C CA . ILE A 1 158 ? -5.047 0.772 19.725 1.00 96.69 158 ILE A CA 1
ATOM 1265 C C . ILE A 1 158 ? -5.613 -0.617 20.032 1.00 96.69 158 ILE A C 1
ATOM 1267 O O . ILE A 1 158 ? -6.826 -0.816 19.968 1.00 96.69 158 ILE A O 1
ATOM 1271 N N . LYS A 1 159 ? -4.762 -1.585 20.400 1.00 96.38 159 LYS A N 1
ATOM 1272 C CA . LYS A 1 159 ? -5.210 -2.941 20.750 1.00 96.38 159 LYS A CA 1
ATOM 1273 C C . LYS A 1 159 ? -6.144 -2.930 21.960 1.00 96.38 159 LYS A C 1
ATOM 1275 O O . LYS A 1 159 ? -7.152 -3.633 21.943 1.00 96.38 159 LYS A O 1
ATOM 1280 N N . ARG A 1 160 ? -5.830 -2.142 22.993 1.00 97.56 160 ARG A N 1
ATOM 1281 C CA . ARG A 1 160 ? -6.677 -1.999 24.185 1.00 97.56 160 ARG A CA 1
ATOM 1282 C C . ARG A 1 160 ? -8.023 -1.371 23.833 1.00 97.56 160 ARG A C 1
ATOM 1284 O O . ARG A 1 160 ? -9.052 -1.910 24.222 1.00 97.56 160 ARG A O 1
ATOM 1291 N N . TRP A 1 161 ? -8.013 -0.296 23.047 1.00 98.00 161 TRP A N 1
ATOM 1292 C CA . TRP A 1 161 ? -9.232 0.369 22.588 1.00 98.00 161 TRP A CA 1
ATOM 1293 C C . TRP A 1 161 ? -10.145 -0.585 21.805 1.00 98.00 161 TRP A C 1
ATOM 1295 O O . TRP A 1 161 ? -11.332 -0.704 22.102 1.00 98.00 161 TRP A O 1
ATOM 1305 N N . LEU A 1 162 ? -9.569 -1.334 20.858 1.00 97.06 162 LEU A N 1
ATOM 1306 C CA . LEU A 1 162 ? -10.280 -2.346 20.076 1.00 97.06 162 LEU A CA 1
ATOM 1307 C C . LEU A 1 162 ? -10.869 -3.449 20.969 1.00 97.06 162 LEU A C 1
ATOM 1309 O O . LEU A 1 162 ? -12.045 -3.785 20.831 1.00 97.06 162 LEU A O 1
ATOM 1313 N N . LYS A 1 163 ? -10.079 -3.965 21.924 1.00 97.19 163 LYS A N 1
ATOM 1314 C CA . LYS A 1 163 ? -10.515 -5.003 22.871 1.00 97.19 163 LYS A CA 1
ATOM 1315 C C . LYS A 1 163 ? -11.693 -4.537 23.728 1.00 97.19 163 LYS A C 1
ATOM 1317 O O . LYS A 1 163 ? -12.659 -5.278 23.851 1.00 97.19 163 LYS A O 1
ATOM 1322 N N . ASN A 1 164 ? -11.643 -3.317 24.264 1.00 97.00 164 ASN A N 1
ATOM 1323 C CA . ASN A 1 164 ? -12.710 -2.762 25.108 1.00 97.00 164 ASN A CA 1
ATOM 1324 C C . ASN A 1 164 ? -14.053 -2.630 24.368 1.00 97.00 164 ASN A C 1
ATOM 1326 O O . ASN A 1 164 ? -15.098 -2.536 25.001 1.00 97.00 164 ASN A O 1
ATOM 1330 N N . ARG A 1 165 ? -14.030 -2.638 23.031 1.00 95.81 165 ARG A N 1
ATOM 1331 C CA . ARG A 1 165 ? -15.220 -2.583 22.174 1.00 95.81 165 ARG A CA 1
ATOM 1332 C C . ARG A 1 165 ? -15.529 -3.910 21.480 1.00 95.81 165 ARG A C 1
ATOM 1334 O O . ARG A 1 165 ? -16.395 -3.940 20.609 1.00 95.81 165 ARG A O 1
ATOM 1341 N N . SER A 1 166 ? -14.828 -4.990 21.830 1.00 96.06 166 SER A N 1
ATOM 1342 C CA . SER A 1 166 ? -14.965 -6.302 21.183 1.00 96.06 166 SER A CA 1
ATOM 1343 C C . SER A 1 166 ? -14.820 -6.227 19.655 1.00 96.06 166 SER A C 1
ATOM 1345 O O . SER A 1 166 ? -15.562 -6.861 18.905 1.00 96.06 166 SER A O 1
ATOM 1347 N N . LEU A 1 167 ? -13.875 -5.409 19.180 1.00 95.75 167 LEU A N 1
ATOM 1348 C CA . LEU A 1 167 ? -13.569 -5.230 17.762 1.00 95.75 167 LEU A CA 1
ATOM 1349 C C . LEU A 1 167 ? -12.181 -5.779 17.435 1.00 95.75 167 LEU A C 1
ATOM 1351 O O . LEU A 1 167 ? -11.238 -5.638 18.213 1.00 95.75 167 LEU A O 1
ATOM 1355 N N . ARG A 1 168 ? -12.021 -6.319 16.227 1.00 94.56 168 ARG A N 1
ATOM 1356 C CA . ARG A 1 168 ? -10.714 -6.421 15.565 1.00 94.56 168 ARG A CA 1
ATOM 1357 C C . ARG A 1 168 ? -10.504 -5.211 14.657 1.00 94.56 168 ARG A C 1
ATOM 1359 O O . ARG A 1 168 ? -11.443 -4.488 14.324 1.00 94.56 168 ARG A O 1
ATOM 1366 N N . ASP A 1 169 ? -9.270 -5.005 14.215 1.00 92.00 169 ASP A N 1
ATOM 1367 C CA . ASP A 1 169 ? -8.933 -3.954 13.247 1.00 92.00 169 ASP A CA 1
ATOM 1368 C C . ASP A 1 169 ? -9.701 -4.105 11.922 1.00 92.00 169 ASP A C 1
ATOM 1370 O O . ASP A 1 169 ? -10.234 -3.125 11.401 1.00 92.00 169 ASP A O 1
ATOM 1374 N N . VAL A 1 170 ? -9.854 -5.335 11.430 1.00 94.06 170 VAL A N 1
ATOM 1375 C CA . VAL A 1 170 ? -10.692 -5.638 10.258 1.00 94.06 170 VAL A CA 1
ATOM 1376 C C . VAL A 1 170 ? -12.163 -5.269 10.474 1.00 94.06 170 VAL A C 1
ATOM 1378 O O . VAL A 1 170 ? -12.795 -4.705 9.584 1.00 94.06 170 VAL A O 1
ATOM 1381 N N . ASP A 1 171 ? -12.705 -5.503 11.674 1.00 95.50 171 ASP A N 1
ATOM 1382 C CA . ASP A 1 171 ? -14.106 -5.196 11.983 1.00 95.50 171 ASP A CA 1
ATOM 1383 C C . ASP A 1 171 ? -14.324 -3.679 12.067 1.00 95.50 171 ASP A C 1
ATOM 1385 O O . ASP A 1 171 ? -15.364 -3.168 11.638 1.00 95.50 171 ASP A O 1
ATOM 1389 N N . LEU A 1 172 ? -13.326 -2.943 12.571 1.00 96.25 172 LEU A N 1
ATOM 1390 C CA . LEU A 1 172 ? -13.318 -1.485 12.556 1.00 96.25 172 LEU A CA 1
ATOM 1391 C C . LEU A 1 172 ? -13.440 -0.967 11.117 1.00 96.25 172 LEU A C 1
ATOM 1393 O O . LEU A 1 172 ? -14.340 -0.173 10.849 1.00 96.25 172 LEU A O 1
ATOM 1397 N N . ILE A 1 173 ? -12.605 -1.435 10.185 1.00 96.12 173 ILE A N 1
ATOM 1398 C CA . ILE A 1 173 ? -12.650 -0.999 8.777 1.00 96.12 173 ILE A CA 1
ATOM 1399 C C . ILE A 1 173 ? -13.981 -1.388 8.137 1.00 96.12 173 ILE A C 1
ATOM 1401 O O . ILE A 1 173 ? -14.680 -0.533 7.589 1.00 96.12 173 ILE A O 1
ATOM 1405 N N . ARG A 1 174 ? -14.385 -2.654 8.283 1.00 94.31 174 ARG A N 1
ATOM 1406 C CA . ARG A 1 174 ? -15.609 -3.193 7.685 1.00 94.31 174 ARG A CA 1
ATOM 1407 C C . ARG A 1 174 ? -16.858 -2.443 8.123 1.00 94.31 174 ARG A C 1
ATOM 1409 O O . ARG A 1 174 ? -17.732 -2.181 7.300 1.00 94.31 174 ARG A O 1
ATOM 1416 N N . LYS A 1 175 ? -16.954 -2.068 9.398 1.00 93.94 175 LYS A N 1
ATOM 1417 C CA . LYS A 1 175 ? -18.111 -1.329 9.919 1.00 93.94 175 LYS A CA 1
ATOM 1418 C C . LYS A 1 175 ? -18.041 0.180 9.622 1.00 93.94 175 LYS A C 1
ATOM 1420 O O . LYS A 1 175 ? -18.977 0.890 9.971 1.00 93.94 175 LYS A O 1
ATOM 1425 N N . THR A 1 176 ? -16.943 0.695 9.059 1.00 94.94 176 THR A N 1
ATOM 1426 C CA . THR A 1 176 ? -16.768 2.135 8.813 1.00 94.94 176 THR A CA 1
ATOM 1427 C C . THR A 1 176 ? -17.223 2.523 7.404 1.00 94.94 176 THR A C 1
ATOM 1429 O O . THR A 1 176 ? -16.936 1.829 6.430 1.00 94.94 176 THR A O 1
ATOM 1432 N N . GLY A 1 177 ? -17.933 3.649 7.289 1.00 94.56 177 GLY A N 1
ATOM 1433 C CA . GLY A 1 177 ? -18.331 4.222 6.002 1.00 94.56 177 GLY A CA 1
ATOM 1434 C C . GLY A 1 177 ? -17.161 4.848 5.231 1.00 94.56 177 GLY A C 1
ATOM 1435 O O . GLY A 1 177 ? -16.195 5.330 5.830 1.00 94.56 177 GLY A O 1
ATOM 1436 N N . ARG A 1 178 ? -17.280 4.894 3.894 1.00 94.56 178 ARG A N 1
ATOM 1437 C CA . ARG A 1 178 ? -16.231 5.372 2.966 1.00 94.56 178 ARG A CA 1
ATOM 1438 C C . ARG A 1 178 ? -15.656 6.741 3.345 1.00 94.56 178 ARG A C 1
ATOM 1440 O O . ARG A 1 178 ? -14.443 6.892 3.366 1.00 94.56 178 ARG A O 1
ATOM 1447 N N . LYS A 1 179 ? -16.497 7.701 3.749 1.00 96.00 179 LYS A N 1
ATOM 1448 C CA . LYS A 1 179 ? -16.076 9.060 4.152 1.00 96.00 179 LYS A CA 1
ATOM 1449 C C . LYS A 1 179 ? -14.981 9.068 5.228 1.00 96.00 179 LYS A C 1
ATOM 1451 O O . LYS A 1 179 ? -14.049 9.863 5.158 1.00 96.00 179 LYS A O 1
ATOM 1456 N N . HIS A 1 180 ? -15.087 8.205 6.236 1.00 97.31 180 HIS A N 1
ATOM 1457 C CA . HIS A 1 180 ? -14.100 8.138 7.319 1.00 97.31 180 HIS A CA 1
ATOM 1458 C C . HIS A 1 180 ? -12.854 7.355 6.904 1.00 97.31 180 HIS A C 1
ATOM 1460 O O . HIS A 1 180 ? -11.749 7.721 7.298 1.00 97.31 180 HIS A O 1
ATOM 1466 N N . LEU A 1 181 ? -13.025 6.315 6.080 1.00 96.50 181 LEU A N 1
ATOM 1467 C CA . LEU A 1 181 ? -11.906 5.575 5.500 1.00 96.50 181 LEU A CA 1
ATOM 1468 C C . LEU A 1 181 ? -11.041 6.502 4.640 1.00 96.50 181 LEU A C 1
ATOM 1470 O O . LEU A 1 181 ? -9.832 6.524 4.827 1.00 96.50 181 LEU A O 1
ATOM 1474 N N . GLU A 1 182 ? -11.649 7.334 3.792 1.00 95.62 182 GLU A N 1
ATOM 1475 C CA . GLU A 1 182 ? -10.954 8.307 2.930 1.00 95.62 182 GLU A CA 1
ATOM 1476 C C . GLU A 1 182 ? -10.141 9.325 3.720 1.00 95.62 182 GLU A C 1
ATOM 1478 O O . GLU A 1 182 ? -9.028 9.665 3.332 1.00 95.62 182 GLU A O 1
ATOM 1483 N N . ARG A 1 183 ? -10.655 9.760 4.871 1.00 95.50 183 ARG A N 1
ATOM 1484 C CA . ARG A 1 183 ? -9.939 10.673 5.770 1.00 95.50 183 ARG A CA 1
ATOM 1485 C C . ARG A 1 183 ? -8.773 9.999 6.494 1.00 95.50 183 ARG A C 1
ATOM 1487 O O . ARG A 1 183 ? -7.773 10.650 6.783 1.00 95.50 183 ARG A O 1
ATOM 1494 N N . ALA A 1 184 ? -8.908 8.720 6.832 1.00 96.38 184 ALA A N 1
ATOM 1495 C CA . ALA A 1 184 ? -7.925 7.996 7.632 1.00 96.38 184 ALA A CA 1
ATOM 1496 C C . ALA A 1 184 ? -6.840 7.297 6.796 1.00 96.38 184 ALA A C 1
ATOM 1498 O O . ALA A 1 184 ? -5.695 7.207 7.236 1.00 96.38 184 ALA A O 1
ATOM 1499 N N . PHE A 1 185 ? -7.184 6.833 5.594 1.00 96.19 185 PHE A N 1
ATOM 1500 C CA . PHE A 1 185 ? -6.320 6.103 4.664 1.00 96.19 185 PHE A CA 1
ATOM 1501 C C . PHE A 1 185 ? -6.283 6.761 3.270 1.00 96.19 185 PHE A C 1
ATOM 1503 O O . PHE A 1 185 ? -6.480 6.062 2.271 1.00 96.19 185 PHE A O 1
ATOM 1510 N N . PRO A 1 186 ? -6.035 8.082 3.160 1.00 95.38 186 PRO A N 1
ATOM 1511 C CA . PRO A 1 186 ? -6.129 8.776 1.877 1.00 95.38 186 PRO A CA 1
ATOM 1512 C C . PRO A 1 186 ? -5.180 8.187 0.824 1.00 95.38 186 PRO A C 1
ATOM 1514 O O . PRO A 1 186 ? -5.609 7.960 -0.303 1.00 95.38 186 PRO A O 1
ATOM 1517 N N . GLN A 1 187 ? -3.945 7.834 1.203 1.00 94.94 187 GLN A N 1
ATOM 1518 C CA . GLN A 1 187 ? -2.938 7.248 0.303 1.00 94.94 187 GLN A CA 1
ATOM 1519 C C . GLN A 1 187 ? -3.397 5.917 -0.300 1.00 94.94 187 GLN A C 1
ATOM 1521 O O . GLN A 1 187 ? -3.364 5.716 -1.512 1.00 94.94 187 GLN A O 1
ATOM 1526 N N . HIS A 1 188 ? -3.867 5.010 0.557 1.00 95.25 188 HIS A N 1
ATOM 1527 C CA . HIS A 1 188 ? -4.295 3.668 0.166 1.00 95.25 188 HIS A CA 1
ATOM 1528 C C . HIS A 1 188 ? -5.522 3.728 -0.738 1.00 95.25 188 HIS A C 1
ATOM 1530 O O . HIS A 1 188 ? -5.584 3.058 -1.765 1.00 95.25 188 HIS A O 1
ATOM 1536 N N . ILE A 1 189 ? -6.498 4.563 -0.377 1.00 95.00 189 ILE A N 1
ATOM 1537 C CA . ILE A 1 189 ? -7.736 4.685 -1.146 1.00 95.00 189 ILE A CA 1
ATOM 1538 C C . ILE A 1 189 ? -7.488 5.377 -2.478 1.00 95.00 189 ILE A C 1
ATOM 1540 O O . ILE A 1 189 ? -8.101 4.996 -3.472 1.00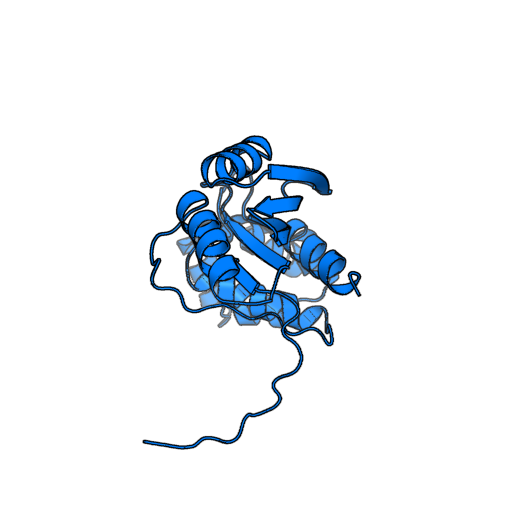 95.00 189 ILE A O 1
ATOM 1544 N N . LYS A 1 190 ? -6.585 6.359 -2.529 1.00 94.31 190 LYS A N 1
ATOM 1545 C CA . LYS A 1 190 ? -6.214 7.006 -3.783 1.00 94.31 190 LYS A CA 1
ATOM 1546 C C . LYS A 1 190 ? -5.680 5.986 -4.787 1.00 94.31 190 LYS A C 1
ATOM 1548 O O . LYS A 1 190 ? -6.176 5.949 -5.905 1.00 94.31 190 LYS A O 1
ATOM 1553 N N . ILE A 1 191 ? -4.787 5.094 -4.364 1.00 94.19 191 ILE A N 1
ATOM 1554 C CA . ILE A 1 191 ? -4.255 4.032 -5.232 1.00 94.19 191 ILE A CA 1
ATOM 1555 C C . ILE A 1 191 ? -5.328 3.031 -5.642 1.00 94.19 191 ILE A C 1
ATOM 1557 O O . ILE A 1 191 ? -5.412 2.684 -6.816 1.00 94.19 191 ILE A O 1
ATOM 1561 N N . LEU A 1 192 ? -6.183 2.604 -4.709 1.00 92.62 192 LEU A N 1
ATOM 1562 C CA . LEU A 1 192 ? -7.303 1.718 -5.038 1.00 92.62 192 LEU A CA 1
ATOM 1563 C C . LEU A 1 192 ? -8.259 2.356 -6.059 1.00 92.62 192 LEU A C 1
ATOM 1565 O O . LEU A 1 192 ? -8.812 1.655 -6.900 1.00 92.62 192 LEU A O 1
ATOM 1569 N N . LYS A 1 193 ? -8.447 3.680 -6.012 1.00 91.69 193 LYS A N 1
ATOM 1570 C CA . LYS A 1 193 ? -9.242 4.415 -7.003 1.00 91.69 193 LYS A CA 1
ATOM 1571 C C . LYS A 1 193 ? -8.530 4.528 -8.349 1.00 91.69 193 LYS A C 1
ATOM 1573 O O . LYS A 1 193 ? -9.195 4.350 -9.361 1.00 91.69 193 LYS A O 1
ATOM 1578 N N . GLU A 1 194 ? -7.228 4.813 -8.380 1.00 90.81 194 GLU A N 1
ATOM 1579 C CA . GLU A 1 194 ?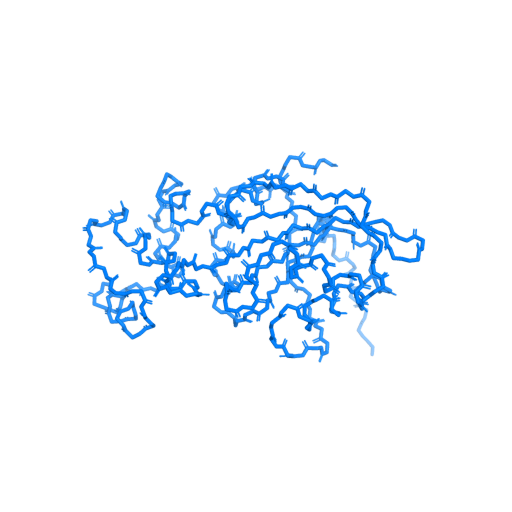 -6.487 4.892 -9.649 1.00 90.81 194 GLU A CA 1
ATOM 1580 C C . GLU A 1 194 ? -6.435 3.529 -10.344 1.00 90.81 194 GLU A C 1
ATOM 1582 O O . GLU A 1 194 ? -6.871 3.403 -11.485 1.00 90.81 194 GLU A O 1
ATOM 1587 N N . ILE A 1 195 ? -6.086 2.466 -9.615 1.00 87.50 195 ILE A N 1
ATOM 1588 C CA . ILE A 1 195 ? -6.028 1.125 -10.203 1.00 87.50 195 ILE A CA 1
ATOM 1589 C C . ILE A 1 195 ? -7.401 0.623 -10.675 1.00 87.50 195 ILE A C 1
ATOM 1591 O O . ILE A 1 195 ? -7.493 -0.205 -11.585 1.00 87.50 195 ILE A O 1
ATOM 1595 N N . ALA A 1 196 ? -8.485 1.132 -10.079 1.00 85.12 196 ALA A N 1
ATOM 1596 C CA . ALA A 1 196 ? -9.850 0.864 -10.512 1.00 85.12 196 ALA A CA 1
ATOM 1597 C C . ALA A 1 196 ? -10.220 1.573 -11.825 1.00 85.12 196 ALA A C 1
ATOM 1599 O O . ALA A 1 196 ? -11.033 1.025 -12.567 1.00 85.12 196 ALA A O 1
ATOM 1600 N N . LYS A 1 197 ? -9.601 2.707 -12.168 1.00 82.94 197 LYS A N 1
ATOM 1601 C CA . LYS A 1 197 ? -9.820 3.395 -13.454 1.00 82.94 197 LYS A CA 1
ATOM 1602 C C . LYS A 1 197 ? -9.049 2.763 -14.607 1.00 82.94 197 LYS A C 1
ATOM 1604 O O . LYS A 1 197 ? -9.574 2.710 -15.712 1.00 82.94 197 LYS A O 1
ATOM 1609 N N . ASP A 1 198 ? -7.847 2.254 -14.338 1.00 68.25 198 ASP A N 1
ATOM 1610 C CA . ASP A 1 198 ? -6.954 1.731 -15.378 1.00 68.25 198 ASP A CA 1
ATOM 1611 C C . ASP A 1 198 ? -7.552 0.491 -16.040 1.00 68.25 198 ASP A C 1
ATOM 1613 O O . ASP A 1 198 ? -7.536 -0.584 -15.437 1.00 68.25 198 ASP A O 1
ATOM 1617 N N . SER A 1 199 ? -8.139 0.655 -17.224 1.00 54.16 199 SER A N 1
ATOM 1618 C CA . SER A 1 199 ? -8.793 -0.419 -17.985 1.00 54.16 199 SER A CA 1
ATOM 1619 C C . SER A 1 199 ? -7.762 -1.349 -18.614 1.00 54.16 199 SER A C 1
ATOM 1621 O O . SER A 1 199 ? -6.705 -0.845 -19.051 1.00 54.16 199 SER A O 1
#

Secondary structure (DSSP, 8-state):
--------PPPEEEEEEESS-HHHHHHHHHHHHTT--S-EEE----S----SHHHHHHHHHHHHTT-S--EEEEEEETTT-SSHHHHHHHHHHTT-EEEEEEEEETTEEEEEEEETTEEEEEEEEEE-BTTBSSTHHHHHHHHHHHH-----SSHHHHHHHHHHTT--HHHHHHTS-HHHHHHH-HHHHHHHHHHHH--

Sequence (199 aa):
MKIVEASFEGTVHAYMLTGNGPRDIRIMKELASKYNHNKLIKIPQTPIKERGLQPTIKTIAYLLDKVTINKYILVIDREHVESVETCRNTLIKHGFEIVEETSLGEKSWYFKARRGGSEIHIYVAVSGCERQKSIECNIAKLIKSRYGEQVKPDKNTIKRWLKNRSLRDVDLIRKTGRKHLERAFPQHIKILKEIAKDS

pLDDT: mean 90.18, std 11.9, range [28.69, 98.06]

Foldseek 3Di:
DDDDDDDCPDDALEEEDELDDVVVVLLLVLLLVQVDFPHHYHHDDDPQPHHALLSRLVVLVVVVVPDPHQEYEYEYFCVRPVDVVSNVVSNVVVQKAFPDKDDLDDQWIWTFIDHPPDTHIYIYFYADDPQGRHVLQLLQQLCCLAVVDHFRSDDVRSVVVCVVVVHDSSRSSNPDDPVSNCRSRVRSVSSSVVSSPPD